Protein AF-A0A927T1A4-F1 (afdb_monomer_lite)

Sequence (312 aa):
MKKSYLKNEKGAIGTDAFISVLVITLFVGLIATLTYNIYLSTMKTKRHSQATSYVVEIFEYIDKQYYKDVTEQNLVDYIENKYNNSENAYTNNEISDVNIASARNVTGLENTSDTNELLTTPYKIEIAITPYEEKFDLVKTITVTIKYNLGTKEEVLTMTKIKAKENLITPNEPNMDNLIVSDNMKKYPIKFIDGAWYVTDTKKDTTWYNYENGYWATVFVSKDDYKEGEIISSTSLGDYYVWIPRYAYYNSDIKFLYEETEQYVNEEGNLEDLPEEYTIIEGGWIKTFNITEEELYDEYKTLNKVIERLNK

Secondary structure (DSSP, 8-state):
---------HHHHHHHHHHHHHHHHHHHHHHHHHHHHHHHHHHHHHHHHHHHHHHHHHHHHHHHS-TTT--HHHHHHHHHHHHH--TT-SS-TT---B--------TT------------SSEEEEEEEEESSTT-TTEEEEEEEEEEEETTEEEEEEEEEEEEPP----TT---GGGS---TT-EEEEEEEETTEEEE--TTT-TTS-BTTTTB--EEEEESS---TT-EE-TT---EEEEEE--EEEETTEEEEBPTTSSEEE-TTS-EEEPPTTPEEE--EEEEE----HHHHHHHHTSHHHHHHHHT-

Structure (mmCIF, N/CA/C/O backbone):
data_AF-A0A927T1A4-F1
#
_entry.id   AF-A0A927T1A4-F1
#
loop_
_atom_site.group_PDB
_atom_site.id
_atom_site.type_symbol
_atom_site.label_atom_id
_atom_site.label_alt_id
_atom_site.label_comp_id
_atom_site.label_asym_id
_atom_site.label_entity_id
_atom_site.label_seq_id
_atom_site.pdbx_PDB_ins_code
_atom_site.Cartn_x
_atom_site.Cartn_y
_atom_site.Cartn_z
_atom_site.occupancy
_atom_site.B_iso_or_equiv
_atom_site.auth_seq_id
_atom_site.auth_comp_id
_atom_site.auth_asym_id
_atom_site.auth_atom_id
_atom_site.pdbx_PDB_model_num
ATOM 1 N N . MET A 1 1 ? -13.573 29.687 101.408 1.00 44.88 1 MET A N 1
ATOM 2 C CA . MET A 1 1 ? -12.902 29.102 100.223 1.00 44.88 1 MET A CA 1
ATOM 3 C C . MET A 1 1 ? -13.856 28.131 99.542 1.00 44.88 1 MET A C 1
ATOM 5 O O . MET A 1 1 ? -14.256 27.160 100.169 1.00 44.88 1 MET A O 1
ATOM 9 N N . LYS A 1 2 ? -14.283 28.414 98.306 1.00 45.53 2 LYS A N 1
ATOM 10 C CA . LYS A 1 2 ? -15.212 27.563 97.544 1.00 45.53 2 LYS A CA 1
ATOM 11 C C . LYS A 1 2 ? -14.379 26.565 96.728 1.00 45.53 2 LYS A C 1
ATOM 13 O O . LYS A 1 2 ? -13.614 26.985 95.866 1.00 45.53 2 LYS A O 1
ATOM 18 N N . LYS A 1 3 ? -14.466 25.267 97.042 1.00 54.69 3 LYS A N 1
ATOM 19 C CA . LYS A 1 3 ? -13.788 24.197 96.289 1.00 54.69 3 LYS A CA 1
ATOM 20 C C . LYS A 1 3 ? -14.456 24.070 94.916 1.00 54.69 3 LYS A C 1
ATOM 22 O O . LYS A 1 3 ? -15.635 23.735 94.836 1.00 54.69 3 LYS A O 1
ATOM 27 N N . SER A 1 4 ? -13.712 24.381 93.859 1.00 55.06 4 SER A N 1
ATOM 28 C CA . SER A 1 4 ? -14.113 24.121 92.476 1.00 55.06 4 SER A CA 1
ATOM 29 C C . SER A 1 4 ? -13.948 22.629 92.194 1.00 55.06 4 SER A C 1
ATOM 31 O O . SER A 1 4 ? -12.839 22.102 92.276 1.00 55.06 4 SER A O 1
ATOM 33 N N . TYR A 1 5 ? -15.050 21.940 91.908 1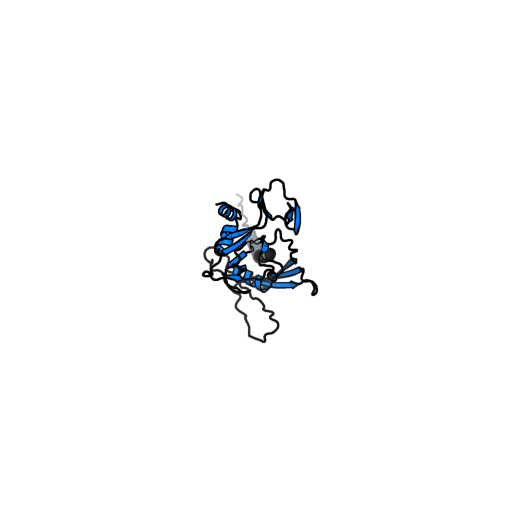.00 59.28 5 TYR A N 1
ATOM 34 C CA . TYR A 1 5 ? -15.022 20.581 91.381 1.00 59.28 5 TYR A CA 1
ATOM 35 C C . TYR A 1 5 ? -14.863 20.691 89.865 1.00 59.28 5 TYR A C 1
ATOM 37 O O . TYR A 1 5 ? -15.805 21.074 89.172 1.00 59.28 5 TYR A O 1
ATOM 45 N N . LEU A 1 6 ? -13.676 20.377 89.346 1.00 60.59 6 LEU A N 1
ATOM 46 C CA . LEU A 1 6 ? -13.496 20.170 87.912 1.00 60.59 6 LEU A CA 1
ATOM 47 C C . LEU A 1 6 ? -14.347 18.955 87.515 1.00 60.59 6 LEU A C 1
ATOM 49 O O . LEU A 1 6 ? -14.054 17.826 87.915 1.00 60.59 6 LEU A O 1
ATOM 53 N N . LYS A 1 7 ? -15.446 19.198 86.790 1.00 62.03 7 LYS A N 1
ATOM 54 C CA . LYS A 1 7 ? -16.266 18.138 86.194 1.00 62.03 7 LYS A CA 1
ATOM 55 C C . LYS A 1 7 ? -15.386 17.347 85.229 1.00 62.03 7 LYS A C 1
ATOM 57 O O . LYS A 1 7 ? -14.789 17.898 84.313 1.00 62.03 7 LYS A O 1
ATOM 62 N N . ASN A 1 8 ? -15.289 16.049 85.475 1.00 58.97 8 ASN A N 1
ATOM 63 C CA . ASN A 1 8 ? -14.487 15.125 84.690 1.00 58.97 8 ASN A CA 1
ATOM 64 C C . ASN A 1 8 ? -15.279 14.756 83.420 1.00 58.97 8 ASN A C 1
ATOM 66 O O . ASN A 1 8 ? -16.121 13.861 83.466 1.00 58.97 8 ASN A O 1
ATOM 70 N N . GLU A 1 9 ? -15.053 15.444 82.298 1.00 61.31 9 GLU A N 1
ATOM 71 C CA . GLU A 1 9 ? -15.749 15.202 81.015 1.00 61.31 9 GLU A CA 1
ATOM 72 C C . GLU A 1 9 ? -15.240 13.957 80.257 1.00 61.31 9 GLU A C 1
ATOM 74 O O . GLU A 1 9 ? -15.085 13.947 79.039 1.00 61.31 9 GLU A O 1
ATOM 79 N N . LYS A 1 10 ? -14.981 12.853 80.966 1.00 56.09 10 LYS A N 1
ATOM 80 C CA . LYS A 1 10 ? -14.464 11.619 80.343 1.00 56.09 10 LYS A CA 1
ATOM 81 C C . LYS A 1 10 ? -15.492 10.890 79.464 1.00 56.09 10 LYS A C 1
ATOM 83 O O . LYS 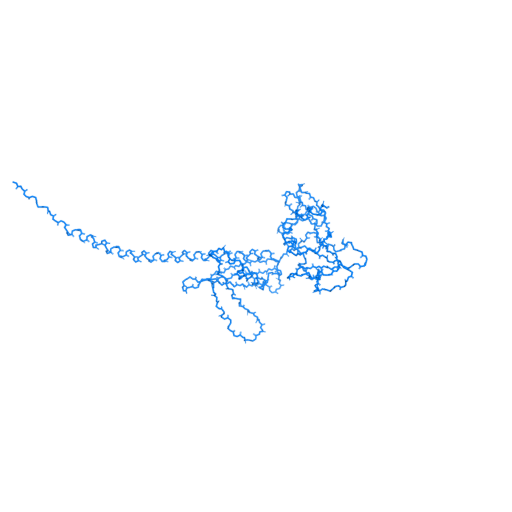A 1 10 ? -15.097 10.100 78.614 1.00 56.09 10 LYS A O 1
ATOM 88 N N . GLY A 1 11 ? -16.790 11.151 79.647 1.00 57.09 11 GLY A N 1
ATOM 89 C CA . GLY A 1 11 ? -17.869 10.509 78.879 1.00 57.09 11 GLY A CA 1
ATOM 90 C C . GLY A 1 11 ? -18.051 11.055 77.457 1.00 57.09 11 GLY A C 1
ATOM 91 O O . GLY A 1 11 ? -18.404 10.296 76.555 1.00 57.09 11 GLY A O 1
ATOM 92 N N . ALA A 1 12 ? -17.761 12.342 77.240 1.00 62.00 12 ALA A N 1
ATOM 93 C CA . ALA A 1 12 ? -17.848 12.968 75.920 1.00 62.00 12 ALA A CA 1
ATOM 94 C C . ALA A 1 12 ? -16.718 12.480 74.997 1.00 62.00 12 ALA A C 1
ATOM 96 O O . ALA A 1 12 ? -16.975 12.079 73.868 1.00 62.00 12 ALA A O 1
ATOM 97 N N . ILE A 1 13 ? -15.490 12.394 75.523 1.00 72.12 13 ILE A N 1
ATOM 98 C CA . ILE A 1 13 ? -14.292 12.008 74.759 1.00 72.12 13 ILE A CA 1
ATOM 99 C C . ILE A 1 13 ? -14.365 10.551 74.264 1.00 72.12 13 ILE A C 1
ATOM 101 O O . ILE A 1 13 ? -13.996 10.266 73.129 1.00 72.12 13 ILE A O 1
ATOM 105 N N . GLY A 1 14 ? -14.858 9.615 75.085 1.00 75.75 14 GLY A N 1
ATOM 106 C CA . GLY A 1 14 ? -14.958 8.201 74.692 1.00 75.75 14 GLY A CA 1
ATOM 107 C C . GLY A 1 14 ? -16.051 7.926 73.654 1.00 75.75 14 GLY A C 1
ATOM 108 O O . GLY A 1 14 ? -15.852 7.123 72.745 1.00 75.75 14 GLY A O 1
ATOM 109 N N . THR A 1 15 ? -17.190 8.614 73.770 1.00 81.81 15 THR A N 1
ATOM 110 C CA . THR A 1 15 ? -18.319 8.464 72.837 1.00 81.81 15 THR A CA 1
ATOM 111 C C . THR A 1 15 ? -17.986 9.064 71.472 1.00 81.81 15 THR A C 1
ATOM 113 O O . THR A 1 15 ? -18.259 8.446 70.447 1.00 81.81 15 THR A O 1
ATOM 116 N N . ASP A 1 16 ? -17.332 10.224 71.452 1.00 83.94 16 ASP A N 1
ATOM 117 C CA . ASP A 1 16 ? -16.912 10.897 70.221 1.00 83.94 16 ASP A CA 1
ATOM 118 C C . ASP A 1 16 ? -15.812 10.110 69.478 1.00 83.94 16 ASP A C 1
ATOM 120 O O . ASP A 1 16 ? -15.868 9.918 68.259 1.00 83.94 16 ASP A O 1
ATOM 124 N N . ALA A 1 17 ? -14.867 9.521 70.223 1.00 84.81 17 ALA A N 1
ATOM 125 C CA . ALA A 1 17 ? -13.867 8.607 69.669 1.00 84.81 17 ALA A CA 1
ATOM 126 C C . ALA A 1 17 ? -14.500 7.331 69.082 1.00 84.81 17 ALA A C 1
ATOM 128 O O . ALA A 1 17 ? -14.103 6.877 68.009 1.00 84.81 17 ALA A O 1
ATOM 129 N N . PHE A 1 18 ? -15.510 6.768 69.752 1.00 87.62 18 PHE A N 1
ATOM 130 C CA . PHE A 1 18 ? -16.233 5.594 69.261 1.00 87.62 18 PHE A CA 1
ATOM 131 C C . PHE A 1 18 ? -16.991 5.886 67.958 1.00 87.62 18 PHE A C 1
ATOM 133 O O . PHE A 1 18 ? -16.876 5.126 66.995 1.00 87.62 18 PHE A O 1
ATOM 140 N N . ILE A 1 19 ? -17.715 7.010 67.899 1.00 88.88 19 ILE A N 1
ATOM 141 C CA . ILE A 1 19 ? -18.430 7.447 66.691 1.00 88.88 19 ILE A CA 1
ATOM 142 C C . ILE A 1 19 ? -17.440 7.669 65.540 1.00 88.88 19 ILE A C 1
ATOM 144 O O . ILE A 1 19 ? -17.686 7.211 64.427 1.00 88.88 19 ILE A O 1
ATOM 148 N N . SER A 1 20 ? -16.288 8.285 65.811 1.00 90.00 20 SER A N 1
ATOM 149 C CA . SER A 1 20 ? -15.245 8.525 64.806 1.00 90.00 20 SER A CA 1
ATOM 150 C C . SER A 1 20 ? -14.709 7.229 64.189 1.00 90.00 20 SER A C 1
ATOM 152 O O . SER A 1 20 ? -14.610 7.121 62.968 1.00 90.00 20 SER A O 1
ATOM 154 N N . VAL A 1 21 ? -14.412 6.212 65.005 1.00 89.44 21 VAL A N 1
ATOM 155 C CA . VAL A 1 21 ? -13.942 4.901 64.517 1.00 89.44 21 VAL A CA 1
ATOM 156 C C . VAL A 1 21 ? -15.009 4.204 63.670 1.00 89.44 21 VAL A C 1
ATOM 158 O O . VAL A 1 21 ? -14.693 3.627 62.626 1.00 89.44 21 VAL A O 1
ATOM 161 N N . LEU A 1 22 ? -16.275 4.285 64.083 1.00 90.50 22 LEU A N 1
ATOM 162 C CA . LEU A 1 22 ? -17.398 3.705 63.346 1.00 90.50 22 LEU A CA 1
ATOM 163 C C . LEU A 1 22 ? -17.551 4.365 61.968 1.00 90.50 22 LEU A C 1
ATOM 165 O O . LEU A 1 22 ? -17.670 3.673 60.957 1.00 90.50 22 LEU A O 1
ATOM 169 N N . VAL A 1 23 ? -17.461 5.695 61.921 1.00 90.62 23 VAL A N 1
ATOM 170 C CA . VAL A 1 23 ? -17.511 6.478 60.682 1.00 90.62 23 VAL A CA 1
ATOM 171 C C . VAL A 1 23 ? -16.330 6.138 59.766 1.00 90.62 23 VAL A C 1
ATOM 173 O O . VAL A 1 23 ? -16.547 5.830 58.595 1.00 90.62 23 VAL A O 1
ATOM 176 N N . ILE A 1 24 ? -15.097 6.100 60.284 1.00 91.94 24 ILE A N 1
ATOM 177 C CA . ILE A 1 24 ? -13.901 5.722 59.508 1.00 91.94 24 ILE A CA 1
ATOM 178 C C . ILE A 1 24 ? -14.068 4.326 58.902 1.00 91.94 24 ILE A C 1
ATOM 180 O O . ILE A 1 24 ? -13.820 4.144 57.715 1.00 91.94 24 ILE A O 1
ATOM 184 N N . THR A 1 25 ? -14.542 3.352 59.682 1.00 90.62 25 THR A N 1
ATOM 185 C CA . THR A 1 25 ? -14.728 1.969 59.212 1.00 90.62 25 THR A CA 1
ATOM 186 C C . THR A 1 25 ? -15.712 1.894 58.040 1.00 90.62 25 THR A C 1
ATOM 188 O O . THR A 1 25 ? -15.474 1.165 57.077 1.00 90.62 25 THR A O 1
ATOM 191 N N . LEU A 1 26 ? -16.783 2.694 58.080 1.00 89.81 26 LEU A N 1
ATOM 192 C CA . LEU A 1 26 ? -17.763 2.785 56.996 1.00 89.81 26 LEU A CA 1
ATOM 193 C C . LEU A 1 26 ? -17.140 3.397 55.730 1.00 89.81 26 LEU A C 1
ATOM 195 O O . LEU A 1 26 ? -17.333 2.884 54.626 1.00 89.81 26 LEU A O 1
ATOM 199 N N . PHE A 1 27 ? -16.330 4.447 55.886 1.00 93.38 27 PHE A N 1
ATOM 200 C CA . PHE A 1 27 ? -15.650 5.088 54.761 1.00 93.38 27 PHE A CA 1
ATOM 201 C C . PHE A 1 27 ? -14.540 4.231 54.150 1.00 93.38 27 PHE A C 1
ATOM 203 O O . PHE A 1 27 ? -14.359 4.282 52.938 1.00 93.38 27 PHE A O 1
ATOM 210 N N . VAL A 1 28 ? -13.833 3.407 54.929 1.00 94.56 28 VAL A N 1
ATOM 211 C CA . VAL A 1 28 ? -12.747 2.550 54.416 1.00 94.56 28 VAL A CA 1
ATOM 212 C C . VAL A 1 28 ? -13.251 1.601 53.325 1.00 94.56 28 VAL A C 1
ATOM 214 O O . VAL A 1 28 ? -12.624 1.503 52.270 1.00 94.56 28 VAL A O 1
ATOM 217 N N . GLY A 1 29 ? -14.404 0.952 53.523 1.00 90.56 29 GLY A N 1
ATOM 218 C CA . GLY A 1 29 ? -14.988 0.062 52.510 1.00 90.56 29 GLY A CA 1
ATOM 219 C C . GLY A 1 29 ? -15.404 0.799 51.231 1.00 90.56 29 GLY A C 1
ATOM 220 O O . GLY A 1 29 ? -15.194 0.307 50.118 1.00 90.56 29 GLY A O 1
ATOM 221 N N . LEU A 1 30 ? -15.935 2.015 51.383 1.00 91.44 30 LEU A N 1
ATOM 222 C CA . LEU A 1 30 ? -16.337 2.867 50.264 1.00 91.44 30 LEU A CA 1
ATOM 223 C C . LEU A 1 30 ? -15.108 3.348 49.473 1.00 91.44 30 LEU A C 1
ATOM 225 O O . LEU A 1 30 ? -15.077 3.224 48.249 1.00 91.44 30 LEU A O 1
ATOM 229 N N . ILE A 1 31 ? -14.066 3.811 50.170 1.00 94.31 31 ILE A N 1
ATOM 230 C CA . ILE A 1 31 ? -12.795 4.252 49.579 1.00 94.31 31 ILE A CA 1
ATOM 231 C C . ILE A 1 31 ? -12.116 3.097 48.842 1.00 94.31 31 ILE A C 1
ATOM 233 O O . ILE A 1 31 ? -11.689 3.281 47.703 1.00 94.31 31 ILE A O 1
ATOM 237 N N . ALA A 1 32 ? -12.050 1.903 49.438 1.00 91.75 32 ALA A N 1
ATOM 238 C CA . ALA A 1 32 ? -11.470 0.728 48.790 1.00 91.75 32 ALA A CA 1
ATOM 239 C C . ALA A 1 32 ? -12.198 0.389 47.477 1.00 91.75 32 ALA A C 1
ATOM 241 O O . ALA A 1 32 ? -11.557 0.189 46.445 1.00 91.75 32 ALA A O 1
ATOM 242 N N . THR A 1 33 ? -13.534 0.412 47.491 1.00 92.50 33 THR A N 1
ATOM 243 C CA . THR A 1 33 ? -14.360 0.131 46.305 1.00 92.50 33 THR A CA 1
ATOM 244 C C . THR A 1 33 ? -14.157 1.179 45.209 1.00 92.50 33 THR A C 1
ATOM 246 O O . THR A 1 33 ? -13.953 0.828 44.046 1.00 92.50 33 THR A O 1
ATOM 249 N N . LEU A 1 34 ? -14.164 2.469 45.564 1.00 92.25 34 LEU A N 1
ATOM 250 C CA . LEU A 1 34 ? -13.883 3.552 44.618 1.00 92.25 34 LEU A CA 1
ATOM 251 C C . LEU A 1 34 ? -12.481 3.425 44.025 1.00 92.25 34 LEU A C 1
ATOM 253 O O . LEU A 1 34 ? -12.321 3.547 42.815 1.00 92.25 34 LEU A O 1
ATOM 257 N N . THR A 1 35 ? -11.482 3.133 44.857 1.00 93.06 35 THR A N 1
ATOM 258 C CA . THR A 1 35 ? -10.087 2.996 44.422 1.00 93.06 35 THR A CA 1
ATOM 259 C C . THR A 1 35 ? -9.937 1.846 43.430 1.00 93.06 35 THR A C 1
ATOM 261 O O . THR A 1 35 ? -9.313 2.017 42.386 1.00 93.06 35 THR A O 1
ATOM 264 N N . TYR A 1 36 ? -10.567 0.699 43.703 1.00 91.38 36 TYR A N 1
ATOM 265 C CA . TYR A 1 36 ? -10.576 -0.443 42.789 1.00 91.38 36 TYR A CA 1
ATOM 266 C C . TYR A 1 36 ? -11.261 -0.118 41.452 1.00 91.38 36 TYR A C 1
ATOM 268 O O . TYR A 1 36 ? -10.722 -0.425 40.388 1.00 91.38 36 TYR A O 1
ATOM 276 N N . ASN A 1 37 ? -12.406 0.569 41.484 1.00 90.44 37 ASN A N 1
ATOM 277 C CA . ASN A 1 37 ? -13.114 0.982 40.270 1.00 90.44 37 ASN A CA 1
ATOM 278 C C . ASN A 1 37 ? -12.318 2.010 39.451 1.00 90.44 37 ASN A C 1
ATOM 280 O O . ASN A 1 37 ? -12.270 1.911 38.226 1.00 90.44 37 ASN A O 1
ATOM 284 N N . ILE A 1 38 ? -11.659 2.970 40.107 1.00 91.56 38 ILE A N 1
ATOM 285 C CA . ILE A 1 38 ? -10.772 3.944 39.453 1.00 91.56 38 ILE A CA 1
ATOM 286 C C . ILE A 1 38 ? -9.569 3.235 38.831 1.00 91.56 38 ILE A C 1
ATOM 288 O O . ILE A 1 38 ? -9.200 3.549 37.699 1.00 91.56 38 ILE A O 1
ATOM 292 N N . TYR A 1 39 ? -8.984 2.260 39.529 1.00 90.62 39 TYR A N 1
ATOM 293 C CA . TYR A 1 39 ? -7.885 1.457 39.003 1.00 90.62 39 TYR A CA 1
ATOM 294 C C . TYR A 1 39 ? -8.307 0.685 37.747 1.00 90.62 39 TYR A C 1
ATOM 296 O O . TYR A 1 39 ? -7.656 0.805 36.709 1.00 90.62 39 TYR A O 1
ATOM 304 N N . LEU A 1 40 ? -9.430 -0.042 37.797 1.00 89.06 40 LEU A N 1
ATOM 305 C CA . LEU A 1 40 ? -9.958 -0.759 36.633 1.00 89.06 40 LEU A CA 1
ATOM 306 C C . LEU A 1 40 ? -10.290 0.184 35.474 1.00 89.06 40 LEU A C 1
ATOM 308 O O . LEU A 1 40 ? -9.971 -0.130 34.331 1.00 89.06 40 LEU A O 1
ATOM 312 N N . SER A 1 41 ? -10.886 1.343 35.759 1.00 88.88 41 SER A N 1
ATOM 313 C CA . SER A 1 41 ? -11.190 2.365 34.752 1.00 88.88 41 SER A CA 1
ATOM 314 C C . SER A 1 41 ? -9.917 2.911 34.097 1.00 88.88 41 SER A C 1
ATOM 316 O O . SER A 1 41 ? -9.811 2.956 32.875 1.00 88.88 41 SER A O 1
ATOM 318 N N . THR A 1 42 ? -8.899 3.234 34.897 1.00 88.00 42 THR A N 1
ATOM 319 C CA . THR A 1 42 ? -7.591 3.691 34.402 1.00 88.00 42 THR A CA 1
ATOM 320 C C . THR A 1 42 ? -6.936 2.636 33.513 1.00 88.00 42 THR A C 1
ATOM 322 O O . THR A 1 42 ? -6.471 2.949 32.417 1.00 88.00 42 THR A O 1
ATOM 325 N N . MET A 1 43 ? -6.943 1.371 33.945 1.00 85.12 43 MET A N 1
ATOM 326 C CA . MET A 1 43 ? -6.403 0.261 33.158 1.00 85.12 43 MET A CA 1
ATOM 327 C C . MET A 1 43 ? -7.190 0.037 31.866 1.00 85.12 43 MET A C 1
ATOM 329 O O . MET A 1 43 ? -6.576 -0.185 30.823 1.00 85.12 43 MET A O 1
ATOM 333 N N . LYS A 1 44 ? -8.524 0.144 31.907 1.00 87.12 44 LYS A N 1
ATOM 334 C CA . LYS A 1 44 ? -9.382 0.086 30.717 1.00 87.12 44 LYS A CA 1
ATOM 335 C C . LYS A 1 44 ? -8.977 1.146 29.703 1.00 87.12 44 LYS A C 1
ATOM 337 O O . LYS A 1 44 ? -8.744 0.808 28.548 1.00 87.12 44 LYS A O 1
ATOM 342 N N . THR A 1 45 ? -8.832 2.392 30.143 1.00 85.19 45 THR A N 1
ATOM 343 C CA . THR A 1 45 ? -8.432 3.512 29.286 1.00 85.19 45 THR A CA 1
ATOM 344 C C . THR A 1 45 ? -7.034 3.316 28.708 1.00 85.19 45 THR A C 1
ATOM 346 O O . THR A 1 45 ? -6.855 3.486 27.506 1.00 85.19 45 THR A O 1
ATOM 349 N N . LYS A 1 46 ? -6.051 2.901 29.523 1.00 85.12 46 LYS A N 1
ATOM 350 C CA . LYS A 1 46 ? -4.680 2.651 29.045 1.00 85.12 46 LYS A CA 1
ATOM 351 C C . LYS A 1 46 ? -4.659 1.569 27.964 1.00 85.12 46 LYS A C 1
ATOM 353 O O . LYS A 1 46 ? -4.061 1.774 26.912 1.00 85.12 46 LYS A O 1
ATOM 358 N N . ARG A 1 47 ? -5.340 0.443 28.201 1.00 83.88 47 ARG A N 1
ATOM 359 C CA . ARG A 1 47 ? -5.375 -0.668 27.240 1.00 83.88 47 ARG A CA 1
ATOM 360 C C . ARG A 1 47 ? -6.138 -0.328 25.969 1.00 83.88 47 ARG A C 1
ATOM 362 O O . ARG A 1 47 ? -5.681 -0.643 24.879 1.00 83.88 47 ARG A O 1
ATOM 369 N N . HIS A 1 48 ? -7.263 0.367 26.104 1.00 87.06 48 HIS A N 1
ATOM 370 C CA . HIS A 1 48 ? -8.021 0.853 24.959 1.00 87.06 48 HIS A CA 1
ATOM 371 C C . HIS A 1 48 ? -7.185 1.808 24.100 1.00 87.06 48 HIS A C 1
ATOM 373 O O . HIS A 1 48 ? -7.135 1.649 22.889 1.00 87.06 48 HIS A O 1
ATOM 379 N N . SER A 1 49 ? -6.461 2.743 24.725 1.00 85.94 49 SER A N 1
ATOM 380 C CA . SER A 1 49 ? -5.560 3.657 24.016 1.00 85.94 49 SER A CA 1
ATOM 381 C C . SER A 1 49 ? -4.466 2.915 23.242 1.00 85.94 49 SER A C 1
ATOM 383 O O . SER A 1 49 ? -4.155 3.305 22.121 1.00 85.94 49 SER A O 1
ATOM 385 N N . GLN A 1 50 ? -3.887 1.859 23.821 1.00 82.81 50 GLN A N 1
ATOM 386 C CA . GLN A 1 50 ? -2.882 1.034 23.142 1.00 82.81 50 GLN A CA 1
ATOM 387 C C . GLN A 1 50 ? -3.485 0.250 21.972 1.00 82.81 50 GLN A C 1
ATOM 389 O O . GLN A 1 50 ? -2.931 0.278 20.878 1.00 82.81 50 GLN A O 1
ATOM 394 N N . ALA A 1 51 ? -4.646 -0.381 22.170 1.00 82.75 51 ALA A N 1
ATOM 395 C CA . ALA A 1 51 ? -5.356 -1.077 21.102 1.00 82.75 51 ALA A CA 1
ATOM 396 C C . ALA A 1 51 ? -5.680 -0.126 19.935 1.00 82.75 51 ALA A C 1
ATOM 398 O O . ALA A 1 51 ? -5.422 -0.452 18.782 1.00 82.75 51 ALA A O 1
ATOM 399 N N . THR A 1 52 ? -6.155 1.087 20.222 1.00 87.31 52 THR A N 1
ATOM 400 C CA . THR A 1 52 ? -6.384 2.103 19.186 1.00 87.31 52 THR A CA 1
ATOM 401 C C . THR A 1 52 ? -5.097 2.459 18.440 1.00 87.31 52 THR A C 1
ATOM 403 O O . THR A 1 52 ? -5.138 2.561 17.218 1.00 87.31 52 THR A O 1
ATOM 406 N N . SER A 1 53 ? -3.955 2.590 19.130 1.00 83.81 53 SER A N 1
ATOM 407 C CA . SER A 1 53 ? -2.655 2.832 18.476 1.00 83.81 53 SER A CA 1
ATOM 408 C C . SER A 1 53 ? -2.316 1.735 17.468 1.00 83.81 53 SER A C 1
ATOM 410 O O . SER A 1 53 ? -1.973 2.039 16.331 1.00 83.81 53 SER A O 1
ATOM 412 N N . TYR A 1 54 ? -2.492 0.462 17.837 1.00 84.06 54 TYR A N 1
ATOM 413 C CA . TYR A 1 54 ? -2.246 -0.657 16.923 1.00 84.06 54 TYR A CA 1
ATOM 414 C C . TYR A 1 54 ? -3.149 -0.614 15.690 1.00 84.06 54 TYR A C 1
ATOM 416 O O . TYR A 1 54 ? -2.670 -0.809 14.576 1.00 84.06 54 TYR A O 1
ATOM 424 N N . VAL A 1 55 ? -4.443 -0.315 15.860 1.00 86.69 55 VAL A N 1
ATOM 425 C CA . VAL A 1 55 ? -5.347 -0.149 14.713 1.00 86.69 55 VAL A CA 1
ATOM 426 C C . VAL A 1 55 ? -4.866 0.979 13.800 1.00 86.69 55 VAL A C 1
ATOM 428 O O . VAL A 1 55 ? -4.830 0.796 12.585 1.00 86.69 55 VAL A O 1
ATOM 431 N N . VAL A 1 56 ? -4.506 2.134 14.368 1.00 87.75 56 VAL A N 1
ATOM 432 C CA . VAL A 1 56 ? -4.032 3.293 13.596 1.00 87.75 56 VAL A CA 1
ATOM 433 C C . VAL A 1 56 ? -2.785 2.931 12.798 1.00 87.75 56 VAL A C 1
ATOM 435 O O . VAL A 1 56 ? -2.742 3.177 11.599 1.00 87.75 56 VAL A O 1
ATOM 438 N N . GLU A 1 57 ? -1.817 2.263 13.415 1.00 82.44 57 GLU A N 1
ATOM 439 C CA . GLU A 1 57 ? -0.597 1.822 12.738 1.00 82.44 57 GLU A CA 1
ATOM 440 C C . GLU A 1 57 ? -0.875 0.839 11.587 1.00 82.44 57 GLU A C 1
ATOM 442 O O . GLU A 1 57 ? -0.270 0.949 10.520 1.00 82.44 57 GLU A O 1
ATOM 447 N N . ILE A 1 58 ? -1.811 -0.101 11.768 1.00 84.50 58 ILE A N 1
ATOM 448 C CA . ILE A 1 58 ? -2.254 -1.010 10.698 1.00 84.50 58 ILE A CA 1
ATOM 449 C C . ILE A 1 58 ? -2.919 -0.213 9.568 1.00 84.50 58 ILE A C 1
ATOM 451 O O . ILE A 1 58 ? -2.674 -0.467 8.389 1.00 84.50 58 ILE A O 1
ATOM 455 N N . PHE A 1 59 ? -3.744 0.776 9.908 1.00 90.44 59 PHE A N 1
ATOM 456 C CA . PHE A 1 59 ? -4.407 1.639 8.935 1.00 90.44 59 PHE A CA 1
ATOM 457 C C . PHE A 1 59 ? -3.434 2.530 8.160 1.00 90.44 59 PHE A C 1
ATOM 459 O O . PHE A 1 59 ? -3.668 2.750 6.973 1.00 90.44 59 PHE A O 1
ATOM 466 N N . GLU A 1 60 ? -2.365 3.012 8.788 1.00 84.75 60 GLU A N 1
ATOM 467 C CA . GLU A 1 60 ? -1.285 3.744 8.119 1.00 84.75 60 GLU A CA 1
ATOM 468 C C . GLU A 1 60 ? -0.475 2.839 7.186 1.00 84.75 60 GLU A C 1
ATOM 470 O O . GLU A 1 60 ? -0.054 3.273 6.115 1.00 84.75 60 GLU A O 1
ATOM 475 N N . TYR A 1 61 ? -0.250 1.576 7.565 1.00 83.56 61 TYR A N 1
ATOM 476 C CA . TYR A 1 61 ? 0.373 0.603 6.669 1.00 83.56 61 TYR A CA 1
ATOM 477 C C . TYR A 1 61 ? -0.496 0.356 5.431 1.00 83.56 61 TYR A C 1
ATOM 479 O O . TYR A 1 61 ? 0.013 0.426 4.316 1.00 83.56 61 TYR A O 1
ATOM 487 N N . ILE A 1 62 ? -1.806 0.153 5.6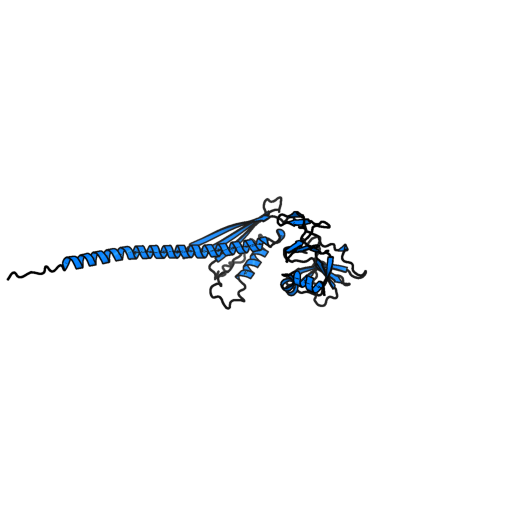18 1.00 86.12 62 ILE A N 1
ATOM 488 C CA . ILE A 1 62 ? -2.774 -0.037 4.523 1.00 86.12 62 ILE A CA 1
ATOM 489 C C . ILE A 1 62 ? -2.775 1.144 3.547 1.00 86.12 62 ILE A C 1
ATOM 491 O O . ILE A 1 62 ? -2.868 0.920 2.342 1.00 86.12 62 ILE A O 1
ATOM 495 N N . ASP A 1 63 ? -2.653 2.383 4.032 1.00 82.19 63 ASP A N 1
ATOM 496 C CA . ASP A 1 63 ? -2.616 3.562 3.152 1.00 82.19 63 ASP A CA 1
ATOM 497 C C . ASP A 1 63 ? -1.434 3.535 2.189 1.00 82.19 63 ASP A C 1
ATOM 499 O O . ASP A 1 63 ? -1.577 3.938 1.038 1.00 82.19 63 ASP A O 1
ATOM 503 N N . LYS A 1 64 ? -0.298 2.995 2.639 1.00 78.69 64 LYS A N 1
ATOM 504 C CA . LYS A 1 64 ? 0.927 2.877 1.841 1.00 78.69 64 LYS A CA 1
ATOM 505 C C . LYS A 1 64 ? 0.881 1.717 0.851 1.00 78.69 64 LYS A C 1
ATOM 507 O O . LYS A 1 64 ? 1.685 1.682 -0.072 1.00 78.69 64 LYS A O 1
ATOM 512 N N . GLN A 1 65 ? -0.014 0.748 1.034 1.00 75.12 65 GLN A N 1
ATOM 513 C CA . GLN A 1 65 ? -0.126 -0.397 0.130 1.00 75.12 65 GLN A CA 1
ATOM 514 C C . GLN A 1 65 ? -1.035 -0.080 -1.056 1.00 75.12 65 GLN A C 1
ATOM 516 O O . GLN A 1 65 ? -2.052 0.601 -0.904 1.00 75.12 65 GLN A O 1
ATOM 521 N N . TYR A 1 66 ? -0.718 -0.647 -2.221 1.00 76.25 66 TYR A N 1
ATOM 522 C CA . TYR A 1 66 ? -1.638 -0.643 -3.354 1.00 76.25 66 TYR A CA 1
ATOM 523 C C . TYR A 1 66 ? -2.912 -1.403 -3.031 1.00 76.25 66 TYR A C 1
ATOM 525 O O . TYR A 1 66 ? -2.884 -2.417 -2.331 1.00 76.25 66 TYR A O 1
ATOM 533 N N . TYR A 1 67 ? -4.019 -1.005 -3.652 1.00 80.88 67 TYR A N 1
ATOM 534 C CA . TYR A 1 67 ? -5.295 -1.693 -3.516 1.00 80.88 67 TYR A CA 1
ATOM 535 C C . TYR A 1 67 ? -5.194 -3.208 -3.691 1.00 80.88 67 TYR A C 1
ATOM 537 O O . TYR A 1 67 ? -5.773 -3.961 -2.906 1.00 80.88 67 TYR A O 1
ATOM 545 N N . LYS A 1 68 ? -4.452 -3.680 -4.699 1.00 79.50 68 LYS A N 1
ATOM 546 C CA . LYS A 1 68 ? -4.297 -5.120 -4.950 1.00 79.50 68 LYS A CA 1
ATOM 547 C C . LYS A 1 68 ? -3.485 -5.841 -3.867 1.00 79.50 68 LYS A C 1
ATOM 549 O O . LYS A 1 68 ? -3.778 -6.999 -3.589 1.00 79.50 68 LYS A O 1
ATOM 554 N N . ASP A 1 69 ? -2.554 -5.140 -3.225 1.00 79.25 69 ASP A N 1
ATOM 555 C CA . ASP A 1 69 ? -1.624 -5.691 -2.237 1.00 79.25 69 ASP A CA 1
ATOM 556 C C . ASP A 1 69 ? -2.205 -5.646 -0.817 1.00 79.25 69 ASP A C 1
ATOM 558 O O . ASP A 1 69 ? -1.707 -6.319 0.083 1.00 79.25 69 ASP A O 1
ATOM 562 N N . VAL A 1 70 ? -3.319 -4.936 -0.615 1.00 82.81 70 VAL A N 1
ATOM 563 C CA . VAL A 1 70 ? -4.148 -5.059 0.590 1.00 82.81 70 VAL A CA 1
ATOM 564 C C . VAL A 1 70 ? -4.871 -6.412 0.558 1.00 82.81 70 VAL A C 1
ATOM 566 O O . VAL A 1 70 ? -6.014 -6.531 0.100 1.00 82.81 70 VAL A O 1
ATOM 569 N N . THR A 1 71 ? -4.168 -7.452 1.001 1.00 81.69 71 THR A N 1
ATOM 570 C CA . THR A 1 71 ? -4.648 -8.833 1.152 1.00 81.69 71 THR A CA 1
ATOM 571 C C . THR A 1 71 ? -4.522 -9.277 2.606 1.00 81.69 71 THR A C 1
ATOM 573 O O . THR A 1 71 ? -3.735 -8.711 3.363 1.00 81.69 71 THR A O 1
ATOM 576 N N . GLU A 1 72 ? -5.299 -10.282 3.020 1.00 74.25 72 GLU A N 1
ATOM 577 C CA . GLU A 1 72 ? -5.246 -10.770 4.405 1.00 74.25 72 GLU A CA 1
ATOM 578 C C . GLU A 1 72 ? -3.850 -11.286 4.755 1.00 74.25 72 GLU A C 1
ATOM 580 O O . GLU A 1 72 ? -3.336 -10.952 5.817 1.00 74.25 72 GLU A O 1
ATOM 585 N N . GLN A 1 73 ? -3.211 -12.009 3.830 1.00 72.06 73 GLN A N 1
ATOM 586 C CA . GLN A 1 73 ? -1.863 -12.541 4.018 1.00 72.06 73 GLN A CA 1
ATOM 587 C C . GLN A 1 73 ? -0.844 -11.422 4.263 1.00 72.06 73 GLN A C 1
ATOM 589 O O . GLN A 1 73 ? -0.189 -11.419 5.297 1.00 72.06 73 GLN A O 1
ATOM 594 N N . ASN A 1 74 ? -0.789 -10.419 3.380 1.00 72.12 74 ASN A N 1
ATOM 595 C CA . ASN A 1 74 ? 0.184 -9.329 3.500 1.00 72.12 74 ASN A CA 1
ATOM 596 C C . ASN A 1 74 ? 0.007 -8.528 4.800 1.00 72.12 74 ASN A C 1
ATOM 598 O O . ASN A 1 74 ? 0.983 -8.093 5.409 1.00 72.12 74 ASN A O 1
ATOM 602 N N . LEU A 1 75 ? -1.240 -8.323 5.243 1.00 77.62 75 LEU A N 1
ATOM 603 C CA . LEU A 1 75 ? -1.499 -7.632 6.505 1.00 77.62 75 LEU A CA 1
ATOM 604 C C . LEU A 1 75 ? -1.118 -8.488 7.720 1.00 77.62 75 LEU A C 1
ATOM 606 O O . LEU A 1 75 ? -0.601 -7.941 8.691 1.00 77.62 75 LEU A O 1
ATOM 610 N N . VAL A 1 76 ? -1.354 -9.802 7.682 1.00 75.50 76 VAL A N 1
ATOM 611 C CA . VAL A 1 76 ? -0.913 -10.720 8.744 1.00 75.50 76 VAL A CA 1
ATOM 612 C C . VAL A 1 76 ? 0.611 -10.724 8.835 1.00 75.50 76 VAL A C 1
ATOM 614 O O . VAL A 1 76 ? 1.138 -10.498 9.923 1.00 75.50 76 VAL A O 1
ATOM 617 N N . ASP A 1 77 ? 1.308 -10.854 7.706 1.00 73.75 77 ASP A N 1
ATOM 618 C CA . ASP A 1 77 ? 2.774 -10.866 7.652 1.00 73.75 77 ASP A CA 1
ATOM 619 C C . ASP A 1 77 ? 3.375 -9.565 8.214 1.00 73.75 77 ASP A C 1
ATOM 621 O O . ASP A 1 77 ? 4.329 -9.597 8.996 1.00 73.75 77 ASP A O 1
ATOM 625 N N . TYR A 1 78 ? 2.783 -8.407 7.884 1.00 77.50 78 TYR A N 1
ATOM 626 C CA . TYR A 1 78 ? 3.182 -7.115 8.452 1.00 77.50 78 TYR A CA 1
ATOM 627 C C . TYR A 1 78 ? 3.058 -7.087 9.979 1.00 77.50 78 TYR A C 1
ATOM 629 O O . TYR A 1 78 ? 3.985 -6.653 10.667 1.00 77.50 78 TYR A O 1
ATOM 637 N N . ILE A 1 79 ? 1.918 -7.528 10.516 1.00 76.44 79 ILE A N 1
ATOM 638 C CA . ILE A 1 79 ? 1.664 -7.507 11.960 1.00 76.44 79 ILE A CA 1
ATOM 639 C C . ILE A 1 79 ? 2.601 -8.491 12.669 1.00 76.44 79 ILE A C 1
ATOM 641 O O . ILE A 1 79 ? 3.199 -8.133 13.684 1.00 76.44 79 ILE A O 1
ATOM 645 N N . GLU A 1 80 ? 2.774 -9.700 12.138 1.00 72.12 80 GLU A N 1
ATOM 646 C CA . GLU A 1 80 ? 3.683 -10.690 12.715 1.00 72.12 80 GLU A CA 1
ATOM 647 C C . GLU A 1 80 ? 5.126 -10.185 12.723 1.00 72.12 80 GLU A C 1
ATOM 649 O O . GLU A 1 80 ? 5.778 -10.224 13.763 1.00 72.12 80 GLU A O 1
ATOM 654 N N . ASN A 1 81 ? 5.623 -9.624 11.620 1.00 71.69 81 ASN A N 1
ATOM 655 C CA . ASN A 1 81 ? 6.973 -9.069 11.587 1.00 71.69 81 ASN A CA 1
ATOM 656 C C . ASN A 1 81 ? 7.122 -7.910 12.586 1.00 71.69 81 ASN A C 1
ATOM 658 O O . ASN A 1 81 ? 8.036 -7.900 13.410 1.00 71.69 81 ASN A O 1
ATOM 662 N N . LYS A 1 82 ? 6.180 -6.963 12.573 1.00 73.25 82 LYS A N 1
ATOM 663 C CA . LYS A 1 82 ? 6.264 -5.755 13.395 1.00 73.25 82 LYS A CA 1
ATOM 664 C C . LYS A 1 82 ? 6.190 -6.032 14.894 1.00 73.25 82 LYS A C 1
ATOM 666 O O . LYS A 1 82 ? 6.838 -5.324 15.666 1.00 73.25 82 LYS A O 1
ATOM 671 N N . TYR A 1 83 ? 5.390 -7.011 15.309 1.00 69.81 83 TYR A N 1
ATOM 672 C CA . TYR A 1 83 ? 5.106 -7.236 16.723 1.00 69.81 83 TYR A CA 1
ATOM 673 C C . TYR A 1 83 ? 5.675 -8.551 17.292 1.00 69.81 83 TYR A C 1
ATOM 675 O O . TYR A 1 83 ? 5.806 -8.631 18.514 1.00 69.81 83 TYR A O 1
ATOM 683 N N . ASN A 1 84 ? 6.087 -9.527 16.463 1.00 61.59 84 ASN A N 1
ATOM 684 C CA . ASN A 1 84 ? 6.687 -10.793 16.924 1.00 61.59 84 ASN A CA 1
ATOM 685 C C . ASN A 1 84 ? 8.222 -10.871 16.750 1.00 61.59 84 ASN A C 1
ATOM 687 O O . ASN A 1 84 ? 8.859 -11.612 17.500 1.00 61.59 84 ASN A O 1
ATOM 691 N N . ASN A 1 85 ? 8.863 -10.123 15.834 1.00 49.62 85 ASN A N 1
ATOM 692 C CA . ASN A 1 85 ? 10.334 -10.129 15.703 1.00 49.62 85 ASN A CA 1
ATOM 693 C C . ASN A 1 85 ? 11.007 -9.227 16.754 1.00 49.62 85 ASN A C 1
ATOM 695 O O . ASN A 1 85 ? 11.454 -8.111 16.484 1.00 49.62 85 ASN A O 1
ATOM 699 N N . SER A 1 86 ? 11.126 -9.737 17.980 1.00 43.38 86 SER A N 1
ATOM 700 C CA . SER A 1 86 ? 11.885 -9.114 19.068 1.00 43.38 86 SER A CA 1
ATOM 701 C C . SER A 1 86 ? 13.375 -9.505 19.063 1.00 43.38 86 SER A C 1
ATOM 703 O O . SER A 1 86 ? 13.905 -9.930 20.090 1.00 43.38 86 SER A O 1
ATOM 705 N N . GLU A 1 87 ? 14.096 -9.335 17.949 1.00 37.34 87 GLU A N 1
ATOM 706 C CA . GLU A 1 87 ? 15.577 -9.339 17.991 1.00 37.34 87 GLU A CA 1
ATOM 707 C C . GLU A 1 87 ? 16.152 -7.982 18.463 1.00 37.34 87 GLU A C 1
ATOM 709 O O . GLU A 1 87 ? 17.352 -7.826 18.651 1.00 37.34 87 GLU A O 1
ATOM 714 N N . ASN A 1 88 ? 15.280 -7.021 18.798 1.00 33.19 88 ASN A N 1
ATOM 715 C CA . ASN A 1 88 ? 15.612 -5.796 19.538 1.00 33.19 88 ASN A CA 1
ATOM 716 C C . ASN A 1 88 ? 15.081 -5.813 20.988 1.00 33.19 88 ASN A C 1
ATOM 718 O O . ASN A 1 88 ? 14.657 -4.791 21.524 1.00 33.19 88 ASN A O 1
ATOM 722 N N . ALA A 1 89 ? 15.119 -6.969 21.660 1.00 31.86 89 ALA A N 1
ATOM 723 C CA . ALA A 1 89 ? 14.717 -7.123 23.066 1.00 31.86 89 ALA A CA 1
ATOM 724 C C . ALA A 1 89 ? 15.723 -6.547 24.093 1.00 31.86 89 ALA A C 1
ATOM 726 O O . ALA A 1 89 ? 15.705 -6.927 25.265 1.00 31.86 89 ALA A O 1
ATOM 727 N N . TYR A 1 90 ? 16.589 -5.611 23.694 1.00 30.61 90 TYR A N 1
ATOM 728 C CA . TYR A 1 90 ? 17.455 -4.896 24.626 1.00 30.61 90 TYR A CA 1
ATOM 729 C C . TYR A 1 90 ? 17.174 -3.395 24.592 1.00 30.61 90 TYR A C 1
ATOM 731 O O . TYR A 1 90 ? 17.333 -2.714 23.586 1.00 30.61 90 TYR A O 1
ATOM 739 N N . THR A 1 91 ? 16.802 -2.896 25.773 1.00 28.78 91 THR A N 1
ATOM 740 C CA . THR A 1 91 ? 16.538 -1.495 26.128 1.00 28.78 91 THR A CA 1
ATOM 741 C C . THR A 1 91 ? 15.208 -0.917 25.639 1.00 28.78 91 THR A C 1
ATOM 743 O O . THR A 1 91 ? 15.172 0.047 24.895 1.00 28.78 91 THR A O 1
ATOM 746 N N . ASN A 1 92 ? 14.091 -1.470 26.116 1.00 25.70 92 ASN A N 1
ATOM 747 C CA . ASN A 1 92 ? 13.044 -0.687 26.792 1.00 25.70 92 ASN A CA 1
ATOM 748 C C . ASN A 1 92 ? 12.022 -1.647 27.411 1.00 25.70 92 ASN A C 1
ATOM 750 O O . ASN A 1 92 ? 11.342 -2.408 26.733 1.00 25.70 92 ASN A O 1
ATOM 754 N N . ASN A 1 93 ? 11.950 -1.620 28.736 1.00 33.22 93 ASN A N 1
ATOM 755 C CA . ASN A 1 93 ? 11.299 -2.606 29.596 1.00 33.22 93 ASN A CA 1
ATOM 756 C C . ASN A 1 93 ? 9.749 -2.519 29.609 1.00 33.22 93 ASN A C 1
ATOM 758 O O . ASN A 1 93 ? 9.149 -2.672 30.667 1.00 33.22 93 ASN A O 1
ATOM 762 N N . GLU A 1 94 ? 9.087 -2.249 28.475 1.00 34.62 94 GLU A N 1
ATOM 763 C CA . GLU A 1 94 ? 7.612 -2.133 28.408 1.00 34.62 94 GLU A CA 1
ATOM 764 C C . GLU A 1 94 ? 6.941 -2.723 27.147 1.00 34.62 94 GLU A C 1
ATOM 766 O O . GLU A 1 94 ? 5.726 -2.599 27.004 1.00 34.62 94 GLU A O 1
ATOM 771 N N . ILE A 1 95 ? 7.666 -3.378 26.231 1.00 38.94 95 ILE A N 1
ATOM 772 C CA . ILE A 1 95 ? 7.079 -3.862 24.966 1.00 38.94 95 ILE A CA 1
ATOM 773 C C . ILE A 1 95 ? 7.530 -5.299 24.700 1.00 38.94 95 ILE A C 1
ATOM 775 O O . ILE A 1 95 ? 8.583 -5.542 24.126 1.00 38.94 95 ILE A O 1
ATOM 779 N N . SER A 1 96 ? 6.758 -6.269 25.178 1.00 34.28 96 SER A N 1
ATOM 780 C CA . SER A 1 96 ? 6.933 -7.694 24.858 1.00 34.28 96 SER A CA 1
ATOM 781 C C . SER A 1 96 ? 5.593 -8.397 25.043 1.00 34.28 96 SER A C 1
ATOM 783 O O . SER A 1 96 ? 5.431 -9.180 25.963 1.00 34.28 96 SER A O 1
ATOM 785 N N . ASP A 1 97 ? 4.586 -8.003 24.257 1.00 39.88 97 ASP A N 1
ATOM 786 C CA . ASP A 1 97 ? 3.195 -8.319 24.593 1.00 39.88 97 ASP A CA 1
ATOM 787 C C . ASP A 1 97 ? 2.230 -8.326 23.376 1.00 39.88 97 ASP A C 1
ATOM 789 O O . ASP A 1 97 ? 1.078 -7.894 23.484 1.00 39.88 97 ASP A O 1
ATOM 793 N N . VAL A 1 98 ? 2.636 -8.893 22.229 1.00 40.88 98 VAL A N 1
ATOM 794 C CA . VAL A 1 98 ? 1.711 -9.281 21.134 1.00 40.88 98 VAL A CA 1
ATOM 795 C C . VAL A 1 98 ? 2.051 -10.677 20.574 1.00 40.88 98 VAL A C 1
ATOM 797 O O . VAL A 1 98 ? 3.214 -10.986 20.361 1.00 40.88 98 VAL A O 1
ATOM 800 N N . ASN A 1 99 ? 1.041 -11.532 20.406 1.00 41.50 99 ASN A N 1
ATOM 801 C CA . ASN A 1 99 ? 1.111 -12.901 19.891 1.00 41.50 99 ASN A CA 1
ATOM 802 C C . ASN A 1 99 ? -0.217 -13.122 19.154 1.00 41.50 99 ASN A C 1
ATOM 804 O O . ASN A 1 99 ? -1.297 -12.993 19.744 1.00 41.50 99 ASN A O 1
ATOM 808 N N . ILE A 1 100 ? -0.152 -13.327 17.843 1.00 44.28 100 ILE A N 1
ATOM 809 C CA . ILE A 1 100 ? -1.311 -13.248 16.945 1.00 44.28 100 ILE A CA 1
ATOM 810 C C . ILE A 1 100 ? -1.743 -14.666 16.585 1.00 44.28 100 ILE A C 1
ATOM 812 O O . ILE A 1 100 ? -0.969 -15.430 16.023 1.00 44.28 100 ILE A O 1
ATOM 816 N N . ALA A 1 101 ? -2.991 -15.018 16.896 1.00 37.78 101 ALA A N 1
ATOM 817 C CA . ALA A 1 101 ? -3.622 -16.221 16.368 1.00 37.78 101 ALA A CA 1
ATOM 818 C C . ALA A 1 101 ? -4.415 -15.834 15.113 1.00 37.78 101 ALA A C 1
ATOM 820 O O . ALA A 1 101 ? -5.470 -15.208 15.221 1.00 37.78 101 ALA A O 1
ATOM 821 N N . SER A 1 102 ? -3.920 -16.189 13.928 1.00 39.19 102 SER A N 1
ATOM 822 C CA . SER A 1 102 ? -4.678 -16.056 12.684 1.00 39.19 102 SER A CA 1
ATOM 823 C C . SER A 1 102 ? -5.625 -17.255 12.529 1.00 39.19 102 SER A C 1
ATOM 825 O O . SER A 1 102 ? -5.215 -18.410 12.404 1.00 39.19 102 SER A O 1
ATOM 827 N N . ALA A 1 103 ? -6.937 -17.004 12.560 1.00 32.44 103 ALA A N 1
ATOM 828 C CA . ALA A 1 103 ? -7.928 -18.015 12.208 1.00 32.44 103 ALA A CA 1
ATOM 829 C C . ALA A 1 103 ? -7.908 -18.216 10.684 1.00 32.44 103 ALA A C 1
ATOM 831 O O . ALA A 1 103 ? -8.520 -17.458 9.935 1.00 32.44 103 ALA A O 1
ATOM 832 N N . ARG A 1 104 ? -7.191 -19.243 10.215 1.00 35.06 104 ARG A N 1
ATOM 833 C CA . ARG A 1 104 ? -7.215 -19.679 8.812 1.00 35.06 104 ARG A CA 1
ATOM 834 C C . ARG A 1 104 ? -8.608 -20.207 8.454 1.00 35.06 104 ARG A C 1
ATOM 836 O O . ARG A 1 104 ? -8.896 -21.378 8.681 1.00 35.06 104 ARG A O 1
ATOM 843 N N . ASN A 1 105 ? -9.452 -19.398 7.817 1.00 32.09 105 ASN A N 1
ATOM 844 C CA . ASN A 1 105 ? -10.582 -19.919 7.040 1.00 32.09 105 ASN A CA 1
ATOM 845 C C . ASN A 1 105 ? -10.084 -20.364 5.657 1.00 32.09 105 ASN A C 1
ATOM 847 O O . ASN A 1 105 ? -10.405 -19.769 4.632 1.00 32.09 105 ASN A O 1
ATOM 851 N N . VAL A 1 106 ? -9.276 -21.428 5.622 1.00 32.56 106 VAL A N 1
ATOM 852 C CA . VAL A 1 106 ? -8.969 -22.121 4.366 1.00 32.56 106 VAL A CA 1
ATOM 853 C C . VAL A 1 106 ? -10.158 -23.022 4.055 1.00 32.56 106 VAL A C 1
ATOM 855 O O . VAL A 1 106 ? -10.356 -24.067 4.673 1.00 32.56 106 VAL A O 1
ATOM 858 N N . THR A 1 107 ? -10.986 -22.594 3.107 1.00 32.69 107 THR A N 1
ATOM 859 C CA . THR A 1 107 ? -12.032 -23.434 2.529 1.00 32.69 107 THR A CA 1
ATOM 860 C C . THR A 1 107 ? -11.371 -24.587 1.774 1.00 32.69 107 THR A C 1
ATOM 862 O O . THR A 1 107 ? -10.848 -24.419 0.679 1.00 32.69 107 THR A O 1
ATOM 865 N N . GLY A 1 108 ? -11.385 -25.774 2.386 1.00 32.44 108 GLY A N 1
ATOM 866 C CA . GLY A 1 108 ? -11.036 -27.028 1.717 1.00 32.44 108 GLY A CA 1
ATOM 867 C C . GLY A 1 108 ? -9.748 -27.703 2.180 1.00 32.44 108 GLY A C 1
ATOM 868 O O . GLY A 1 108 ? -8.938 -28.066 1.339 1.00 32.44 108 GLY A O 1
ATOM 869 N N . LEU A 1 109 ? -9.575 -27.952 3.479 1.00 30.75 109 LEU A N 1
ATOM 870 C CA . LEU A 1 109 ? -8.765 -29.081 3.951 1.00 30.75 109 LEU A CA 1
ATOM 871 C C . LEU A 1 109 ? -9.322 -29.611 5.277 1.00 30.75 109 LEU A C 1
ATOM 873 O O . LEU A 1 109 ? -9.601 -28.855 6.204 1.00 30.75 109 LEU A O 1
ATOM 877 N N . GLU A 1 110 ? -9.536 -30.922 5.323 1.00 29.17 110 GLU A N 1
ATOM 878 C CA . GLU A 1 110 ? -10.099 -31.644 6.458 1.00 29.17 110 GLU A CA 1
ATOM 879 C C . GLU A 1 110 ? -9.145 -31.639 7.664 1.00 29.17 110 GLU A C 1
ATOM 881 O O . GLU A 1 110 ? -7.962 -31.936 7.532 1.00 29.17 110 GLU A O 1
ATOM 886 N N . ASN A 1 111 ? -9.710 -31.326 8.836 1.00 39.12 111 ASN A N 1
ATOM 887 C CA . ASN A 1 111 ? -9.283 -31.685 10.193 1.00 39.12 111 ASN A CA 1
ATOM 888 C C . ASN A 1 111 ? -7.796 -32.013 10.423 1.00 39.12 111 ASN A C 1
ATOM 890 O O . ASN A 1 111 ? -7.389 -33.174 10.369 1.00 39.12 111 ASN A O 1
ATOM 894 N N . THR A 1 112 ? -7.055 -31.030 10.931 1.00 26.97 112 THR A N 1
ATOM 895 C CA . THR A 1 112 ? -5.945 -31.277 11.863 1.00 26.97 112 THR A CA 1
ATOM 896 C C . THR A 1 112 ? -6.012 -30.284 13.020 1.00 26.97 112 THR A C 1
ATOM 898 O O . THR A 1 112 ? -5.642 -29.127 12.879 1.00 26.97 112 THR A O 1
ATOM 901 N N . SER A 1 113 ? -6.556 -30.788 14.128 1.00 33.75 113 SER A N 1
ATOM 902 C CA . SER A 1 113 ? -6.182 -30.564 15.530 1.00 33.75 113 SER A CA 1
ATOM 903 C C . SER A 1 113 ? -5.690 -29.178 15.973 1.00 33.75 113 SER A C 1
ATOM 905 O O . SER A 1 113 ? -4.556 -28.801 15.703 1.00 33.75 113 SER A O 1
ATOM 907 N N . ASP A 1 114 ? -6.526 -28.518 16.783 1.00 36.69 114 ASP A N 1
ATOM 908 C CA . ASP A 1 114 ? -6.173 -27.716 17.968 1.00 36.69 114 ASP A CA 1
ATOM 909 C C . ASP A 1 114 ? -4.796 -27.023 17.964 1.00 36.69 114 ASP A C 1
ATOM 911 O O . ASP A 1 114 ? -3.892 -27.401 18.709 1.00 36.69 114 ASP A O 1
ATOM 915 N N . THR A 1 115 ? -4.659 -25.913 17.241 1.00 31.66 115 THR A N 1
ATOM 916 C CA . THR A 1 115 ? -3.625 -24.909 17.544 1.00 31.66 115 THR A CA 1
ATOM 917 C C . THR A 1 115 ? -4.166 -23.911 18.569 1.00 31.66 115 THR A C 1
ATOM 919 O O . THR A 1 115 ? -4.319 -22.722 18.301 1.00 31.66 115 THR A O 1
ATOM 922 N N . ASN A 1 116 ? -4.473 -24.405 19.773 1.00 34.38 116 ASN A N 1
ATOM 923 C CA . ASN A 1 116 ? -4.550 -23.589 20.992 1.00 34.38 116 ASN A CA 1
ATOM 924 C C . ASN A 1 116 ? -3.118 -23.303 21.486 1.00 34.38 116 ASN A C 1
ATOM 926 O O . ASN A 1 116 ? -2.757 -23.641 22.615 1.00 34.38 116 ASN A O 1
ATOM 930 N N . GLU A 1 117 ? -2.265 -22.742 20.626 1.00 36.25 117 GLU A N 1
ATOM 931 C CA . GLU A 1 117 ? -0.936 -22.326 21.062 1.00 36.25 117 GLU A CA 1
ATOM 932 C C . GLU A 1 117 ? -1.072 -21.108 21.979 1.00 36.25 117 GLU A C 1
ATOM 934 O O . GLU A 1 117 ? -1.782 -20.142 21.693 1.00 36.25 117 GLU A O 1
ATOM 939 N N . LEU A 1 118 ? -0.471 -21.242 23.162 1.00 31.98 118 LEU A N 1
ATOM 940 C CA . LEU A 1 118 ? -0.569 -20.311 24.275 1.00 31.98 118 LEU A CA 1
ATOM 941 C C . LEU A 1 118 ? -0.248 -18.879 23.828 1.00 31.98 118 LEU A C 1
ATOM 943 O O . LEU A 1 118 ? 0.898 -18.532 23.563 1.00 31.98 118 LEU A O 1
ATOM 947 N N . LEU A 1 119 ? -1.274 -18.034 23.854 1.00 34.06 119 LEU A N 1
ATOM 948 C CA . LEU A 1 119 ? -1.173 -16.588 23.703 1.00 34.06 119 LEU A CA 1
ATOM 949 C C . LEU A 1 119 ? -0.447 -16.013 24.922 1.00 34.06 119 LEU A C 1
ATOM 951 O O . LEU A 1 119 ? -1.050 -15.800 25.974 1.00 34.06 119 LEU A O 1
ATOM 955 N N . THR A 1 120 ? 0.854 -15.782 24.806 1.00 33.38 120 THR A N 1
ATOM 956 C CA . THR A 1 120 ? 1.673 -15.228 25.896 1.00 33.38 120 THR A CA 1
ATOM 957 C C . THR A 1 120 ? 1.535 -13.711 26.061 1.00 33.38 120 THR A C 1
ATOM 959 O O . THR A 1 120 ? 2.355 -13.109 26.742 1.00 33.38 120 THR A O 1
ATOM 962 N N . THR A 1 121 ? 0.506 -13.084 25.475 1.00 49.75 121 THR A N 1
ATOM 963 C CA . THR A 1 121 ? 0.411 -11.622 25.349 1.00 49.75 121 THR A CA 1
ATOM 964 C C . THR A 1 121 ? -1.009 -11.072 25.573 1.00 49.75 121 THR A C 1
ATOM 966 O O . THR A 1 121 ? -1.992 -11.753 25.277 1.00 49.75 121 THR A O 1
ATOM 969 N N . PRO A 1 122 ? -1.172 -9.835 26.087 1.00 60.69 122 PRO A N 1
ATOM 970 C CA . PRO A 1 122 ? -2.454 -9.271 26.510 1.00 60.69 122 PRO A CA 1
ATOM 971 C C . PRO A 1 122 ? -3.424 -8.877 25.389 1.00 60.69 122 PRO A C 1
ATOM 973 O O . PRO A 1 122 ? -4.591 -8.644 25.717 1.00 60.69 122 PRO A O 1
ATOM 976 N N . TYR A 1 123 ? -2.978 -8.777 24.130 1.00 67.19 123 TYR A N 1
ATOM 977 C CA . TYR A 1 123 ? -3.795 -8.377 22.975 1.00 67.19 123 TYR A CA 1
ATOM 978 C C . TYR A 1 123 ? -3.807 -9.458 21.888 1.00 67.19 123 TYR A C 1
ATOM 980 O O . TYR A 1 123 ? -2.774 -10.065 21.614 1.00 67.19 123 TYR A O 1
ATOM 988 N N . LYS A 1 124 ? -4.963 -9.653 21.242 1.00 72.69 124 LYS A N 1
ATOM 989 C CA . LYS A 1 124 ? -5.149 -10.485 20.041 1.00 72.69 124 LYS A CA 1
ATOM 990 C C . LYS A 1 124 ? -5.686 -9.622 18.914 1.00 72.69 124 LYS A C 1
ATOM 992 O O . LYS A 1 124 ? -6.652 -8.903 19.153 1.00 72.69 124 LYS A O 1
ATOM 997 N N . ILE A 1 125 ? -5.102 -9.707 17.724 1.00 71.75 125 ILE A N 1
ATOM 998 C CA . ILE A 1 125 ? -5.509 -8.918 16.555 1.00 71.75 125 ILE A CA 1
ATOM 999 C C . ILE A 1 125 ? -6.099 -9.859 15.500 1.00 71.75 125 ILE A C 1
ATOM 1001 O O . ILE A 1 125 ? -5.497 -10.874 15.171 1.00 71.75 125 ILE A O 1
ATOM 1005 N N . GLU A 1 126 ? -7.270 -9.515 14.975 1.00 72.50 126 GLU A N 1
ATOM 1006 C CA . GLU A 1 126 ? -7.979 -10.214 13.902 1.00 72.50 126 GLU A CA 1
ATOM 1007 C C . GLU A 1 126 ? -8.243 -9.222 12.761 1.00 72.50 126 GLU A C 1
ATOM 1009 O O . GLU A 1 126 ? -8.680 -8.095 13.009 1.00 72.50 126 GLU A O 1
ATOM 1014 N N . ILE A 1 127 ? -7.996 -9.635 11.516 1.00 71.75 127 ILE A N 1
ATOM 1015 C CA . ILE A 1 127 ? -8.262 -8.833 10.314 1.00 71.75 127 ILE A CA 1
ATOM 1016 C C . ILE A 1 127 ? -9.242 -9.594 9.428 1.00 71.75 127 ILE A C 1
ATOM 1018 O O . ILE A 1 127 ? -9.088 -10.794 9.225 1.00 71.75 127 ILE A O 1
ATOM 1022 N N . ALA A 1 128 ? -10.222 -8.883 8.883 1.00 71.94 128 ALA A N 1
ATOM 1023 C CA . ALA A 1 128 ? -11.055 -9.358 7.788 1.00 71.94 128 ALA A CA 1
ATOM 1024 C C . ALA A 1 128 ? -11.066 -8.331 6.651 1.00 71.94 128 ALA A C 1
ATOM 1026 O O . ALA A 1 128 ? -11.184 -7.127 6.909 1.00 71.94 128 ALA A O 1
ATOM 1027 N N . ILE A 1 129 ? -10.983 -8.798 5.402 1.00 80.25 129 ILE A N 1
ATOM 1028 C CA . ILE A 1 129 ? -11.111 -7.945 4.214 1.00 80.25 129 ILE A CA 1
ATOM 1029 C C . ILE A 1 129 ? -12.344 -8.360 3.419 1.00 80.25 129 ILE A C 1
ATOM 1031 O O . ILE A 1 129 ? -12.510 -9.518 3.048 1.00 80.25 129 ILE A O 1
ATOM 1035 N N . THR A 1 130 ? -13.214 -7.401 3.121 1.00 80.06 130 THR A N 1
ATOM 1036 C CA . THR A 1 130 ? -14.432 -7.636 2.340 1.00 80.06 130 THR A CA 1
ATOM 1037 C C . THR A 1 130 ? -14.447 -6.728 1.107 1.00 80.06 130 THR A C 1
ATOM 1039 O O . THR A 1 130 ? -14.456 -5.504 1.275 1.00 80.06 130 THR A O 1
ATOM 1042 N N . PRO A 1 131 ? -14.438 -7.270 -0.127 1.00 74.31 131 PRO A N 1
ATOM 1043 C CA . PRO A 1 131 ? -14.628 -6.466 -1.333 1.00 74.31 131 PRO A CA 1
ATOM 1044 C C . PRO A 1 131 ? -16.063 -5.924 -1.389 1.00 74.31 131 PRO A C 1
ATOM 1046 O O . PRO A 1 131 ? -17.003 -6.554 -0.899 1.00 74.31 131 PRO A O 1
ATOM 1049 N N . TYR A 1 132 ? -16.241 -4.741 -1.968 1.00 65.94 132 TYR A N 1
ATOM 1050 C CA . TYR A 1 132 ? -17.544 -4.086 -2.065 1.00 65.94 132 TYR A CA 1
ATOM 1051 C C . TYR A 1 132 ? -18.276 -4.486 -3.348 1.00 65.94 132 TYR A C 1
ATOM 1053 O O . TYR A 1 132 ? -17.880 -4.091 -4.436 1.00 65.94 132 TYR A O 1
ATOM 1061 N N . GLU A 1 133 ? -19.360 -5.246 -3.178 1.00 60.75 133 GLU A N 1
ATOM 1062 C CA . GLU A 1 133 ? -20.211 -5.843 -4.218 1.00 60.75 133 GLU A CA 1
ATOM 1063 C C . GLU A 1 133 ? -19.508 -6.799 -5.205 1.00 60.75 133 GLU A C 1
ATOM 1065 O O . GLU A 1 133 ? -18.507 -6.491 -5.843 1.00 60.75 133 GLU A O 1
ATOM 1070 N N . GLU A 1 134 ? -20.113 -7.973 -5.424 1.00 55.72 134 GLU A N 1
ATOM 1071 C CA . GLU A 1 134 ? -19.561 -9.076 -6.237 1.00 55.72 134 GLU A CA 1
ATOM 1072 C C . GLU A 1 134 ? -19.301 -8.737 -7.721 1.00 55.72 134 GLU A C 1
ATOM 1074 O O . GLU A 1 134 ? -18.761 -9.563 -8.455 1.00 55.72 134 GLU A O 1
ATOM 1079 N N . LYS A 1 135 ? -19.688 -7.544 -8.197 1.00 52.72 135 LYS A N 1
ATOM 1080 C CA . LYS A 1 135 ? -19.547 -7.141 -9.605 1.00 52.72 135 LYS A CA 1
ATOM 1081 C C . LYS A 1 135 ? -18.437 -6.131 -9.887 1.00 52.72 135 LYS A C 1
ATOM 1083 O O . LYS A 1 135 ? -18.031 -6.052 -11.045 1.00 52.72 135 LYS A O 1
ATOM 1088 N N . PHE A 1 136 ? -17.934 -5.391 -8.895 1.00 53.31 136 PHE A N 1
ATOM 1089 C CA . PHE A 1 136 ? -16.910 -4.364 -9.117 1.00 53.31 136 PHE A CA 1
ATOM 1090 C C . PHE A 1 136 ? -15.916 -4.290 -7.950 1.00 53.31 136 PHE A C 1
ATOM 1092 O O . PHE A 1 136 ? -16.188 -3.676 -6.927 1.00 53.31 136 PHE A O 1
ATOM 1099 N N . ASP A 1 137 ? -14.722 -4.859 -8.138 1.00 66.12 137 ASP A N 1
ATOM 1100 C CA . ASP A 1 137 ? -13.612 -4.818 -7.171 1.00 66.12 137 ASP A CA 1
ATOM 1101 C C . ASP A 1 137 ? -12.906 -3.445 -7.179 1.00 66.12 137 ASP A C 1
ATOM 1103 O O . ASP A 1 137 ? -11.770 -3.298 -7.639 1.00 66.12 137 ASP A O 1
ATOM 1107 N N . LEU A 1 138 ? -13.641 -2.408 -6.764 1.00 77.38 138 LEU A N 1
ATOM 1108 C CA . LEU A 1 138 ? -13.184 -1.014 -6.733 1.00 77.38 138 LEU A CA 1
ATOM 1109 C C . LEU A 1 138 ? -12.893 -0.507 -5.325 1.00 77.38 138 LEU A C 1
ATOM 1111 O O . LEU A 1 138 ? -12.134 0.444 -5.183 1.00 77.38 138 LEU A O 1
ATOM 1115 N N . VAL A 1 139 ? -13.501 -1.088 -4.291 1.00 83.06 139 VAL A N 1
ATOM 1116 C CA . VAL A 1 139 ? -13.201 -0.731 -2.903 1.00 83.06 139 VAL A CA 1
ATOM 1117 C C . VAL A 1 139 ? -13.179 -1.983 -2.015 1.00 83.06 139 VAL A C 1
ATOM 1119 O O . VAL A 1 139 ? -13.954 -2.922 -2.207 1.00 83.06 139 VAL A O 1
ATOM 1122 N N . LYS A 1 140 ? -12.300 -1.977 -1.010 1.00 85.12 140 LYS A N 1
ATOM 1123 C CA . LYS A 1 140 ? -12.173 -2.995 0.039 1.00 85.12 140 LYS A CA 1
ATOM 1124 C C . LYS A 1 140 ? -12.536 -2.371 1.374 1.00 85.12 140 LYS A C 1
ATOM 1126 O O . LYS A 1 140 ? -12.081 -1.273 1.688 1.00 85.12 140 LYS A O 1
ATOM 1131 N N . THR A 1 141 ? -13.308 -3.092 2.177 1.00 86.94 141 THR A N 1
ATOM 1132 C CA . THR A 1 141 ? -13.517 -2.777 3.591 1.00 86.94 141 THR A CA 1
ATOM 1133 C C . THR A 1 141 ? -12.604 -3.661 4.421 1.00 86.94 141 THR A C 1
ATOM 1135 O O . THR A 1 141 ? -12.718 -4.883 4.380 1.00 86.94 141 THR A O 1
ATOM 1138 N N . ILE A 1 142 ? -11.702 -3.044 5.173 1.00 87.88 142 ILE A N 1
ATOM 1139 C CA . ILE A 1 142 ? -10.794 -3.714 6.091 1.00 87.88 142 ILE A CA 1
ATOM 1140 C C . ILE A 1 142 ? -11.339 -3.527 7.501 1.00 87.88 142 ILE A C 1
ATOM 1142 O O . ILE A 1 142 ? -11.545 -2.399 7.949 1.00 87.88 142 ILE A O 1
ATOM 1146 N N . THR A 1 143 ? -11.573 -4.630 8.202 1.00 82.81 143 THR A N 1
ATOM 1147 C CA . THR A 1 143 ? -12.021 -4.645 9.597 1.00 82.81 143 THR A CA 1
ATOM 1148 C C . THR A 1 143 ? -10.896 -5.169 10.470 1.00 82.81 143 THR A C 1
ATOM 1150 O O . THR A 1 143 ? -10.461 -6.301 10.284 1.00 82.81 143 THR A O 1
ATOM 1153 N N . VAL A 1 144 ? -10.452 -4.365 11.434 1.00 82.12 144 VAL A N 1
ATOM 1154 C CA . VAL A 1 144 ? -9.460 -4.759 12.440 1.00 82.12 144 VAL A CA 1
ATOM 1155 C C . VAL A 1 144 ? -10.170 -4.902 13.779 1.00 82.12 144 VAL A C 1
ATOM 1157 O O . VAL A 1 144 ? -10.846 -3.979 14.237 1.00 82.12 144 VAL A O 1
ATOM 1160 N N . THR A 1 145 ? -10.018 -6.064 14.408 1.00 80.88 145 THR A N 1
ATOM 1161 C CA . THR A 1 145 ? -10.579 -6.377 15.722 1.00 80.88 145 THR A CA 1
ATOM 1162 C C . THR A 1 145 ? -9.461 -6.718 16.696 1.00 80.88 145 THR A C 1
ATOM 1164 O O . THR A 1 145 ? -8.691 -7.639 16.458 1.00 80.88 145 THR A O 1
ATOM 1167 N N . ILE A 1 146 ? -9.383 -5.993 17.810 1.00 81.00 146 ILE A N 1
ATOM 1168 C CA . ILE A 1 146 ? -8.417 -6.229 18.882 1.00 81.00 146 ILE A CA 1
ATOM 1169 C C . ILE A 1 146 ? -9.146 -6.687 20.143 1.00 81.00 146 ILE A C 1
ATOM 1171 O O . ILE A 1 146 ? -10.011 -5.977 20.655 1.00 81.00 146 ILE A O 1
ATOM 1175 N N . LYS A 1 147 ? -8.773 -7.854 20.672 1.00 82.62 147 LYS A N 1
ATOM 1176 C CA . LYS A 1 147 ? -9.313 -8.430 21.914 1.00 82.62 147 LYS A CA 1
ATOM 1177 C C . LYS A 1 147 ? -8.272 -8.361 23.025 1.00 82.62 147 LYS A C 1
ATOM 1179 O O . LYS A 1 147 ? -7.117 -8.707 22.789 1.00 82.62 147 LYS A O 1
ATOM 1184 N N . TYR A 1 148 ? -8.656 -7.932 24.227 1.00 81.06 148 TYR A N 1
ATOM 1185 C CA . TYR A 1 148 ? -7.747 -7.863 25.377 1.00 81.06 148 TYR A CA 1
ATOM 1186 C C . TYR A 1 148 ? -8.441 -8.082 26.719 1.00 81.06 148 TYR A C 1
ATOM 1188 O O . TYR A 1 148 ? -9.604 -7.740 26.907 1.00 81.06 148 TYR A O 1
ATOM 1196 N N . ASN A 1 149 ? -7.699 -8.605 27.697 1.00 81.00 149 ASN A N 1
ATOM 1197 C CA . ASN A 1 149 ? -8.242 -8.907 29.023 1.00 81.00 149 ASN A CA 1
ATOM 1198 C C . ASN A 1 149 ? -8.138 -7.720 30.003 1.00 81.00 149 ASN A C 1
ATOM 1200 O O . ASN A 1 149 ? -7.086 -7.092 30.147 1.00 81.00 149 ASN A O 1
ATOM 1204 N N . LEU A 1 150 ? -9.217 -7.466 30.747 1.00 79.88 150 LEU A N 1
ATOM 1205 C CA . LEU A 1 150 ? -9.302 -6.597 31.924 1.00 79.88 150 LEU A CA 1
ATOM 1206 C C . LEU A 1 150 ? -9.774 -7.414 33.132 1.00 79.88 150 LEU A C 1
ATOM 1208 O O . LEU A 1 150 ? -10.969 -7.627 33.352 1.00 79.88 150 LEU A O 1
ATOM 1212 N N . GLY A 1 151 ? -8.818 -7.880 33.934 1.00 74.06 151 GLY A N 1
ATOM 1213 C CA . GLY A 1 151 ? -9.105 -8.835 35.003 1.00 74.06 151 GLY A CA 1
ATOM 1214 C C . GLY A 1 151 ? -9.566 -10.163 34.403 1.00 74.06 151 GLY A C 1
ATOM 1215 O O . GLY A 1 151 ? -8.805 -10.805 33.690 1.00 74.06 151 GLY A O 1
ATOM 1216 N N . THR A 1 152 ? -10.808 -10.562 34.675 1.00 76.38 152 THR A N 1
ATOM 1217 C CA . THR A 1 152 ? -11.419 -11.790 34.132 1.00 76.38 152 THR A CA 1
ATOM 1218 C C . THR A 1 152 ? -12.295 -11.552 32.901 1.00 76.38 152 THR A C 1
ATOM 1220 O O . THR A 1 152 ? -12.878 -12.502 32.384 1.00 76.38 152 THR A O 1
ATOM 1223 N N . LYS A 1 153 ? -12.442 -10.299 32.455 1.00 82.94 153 LYS A N 1
ATOM 1224 C CA . LYS A 1 153 ? -13.298 -9.935 31.320 1.00 82.94 153 LYS A CA 1
ATOM 1225 C C . LYS A 1 153 ? -12.460 -9.682 30.076 1.00 82.94 153 LYS A C 1
ATOM 1227 O O . LYS A 1 153 ? -11.449 -8.994 30.163 1.00 82.94 153 LYS A O 1
ATOM 1232 N N . GLU A 1 154 ? -12.921 -10.179 28.937 1.00 85.00 154 GLU A N 1
ATOM 1233 C CA . GLU A 1 154 ? -12.397 -9.808 27.623 1.00 85.00 154 GLU A CA 1
ATOM 1234 C C . GLU A 1 154 ? -13.132 -8.549 27.131 1.00 85.00 154 GLU A C 1
ATOM 1236 O O . GLU A 1 154 ? -14.356 -8.449 27.236 1.00 85.00 154 GLU A O 1
ATOM 1241 N N . GLU A 1 155 ? -12.386 -7.568 26.637 1.00 88.19 155 GLU A N 1
ATOM 1242 C CA . GLU A 1 155 ? -12.893 -6.404 25.912 1.00 88.19 155 GLU A CA 1
ATOM 1243 C C . GLU A 1 155 ? -12.504 -6.525 24.439 1.00 88.19 155 GLU A C 1
ATOM 1245 O O . GLU A 1 155 ? -11.462 -7.095 24.106 1.00 88.19 155 GLU A O 1
ATOM 1250 N N . VAL A 1 156 ? -13.330 -5.953 23.565 1.00 87.62 156 VAL A N 1
ATOM 1251 C CA . VAL A 1 156 ? -13.159 -6.014 22.112 1.00 87.62 156 VAL A CA 1
ATOM 1252 C C . VAL A 1 156 ? -13.234 -4.601 21.540 1.00 87.62 156 VAL A C 1
ATOM 1254 O O . VAL A 1 156 ? -14.193 -3.873 21.797 1.00 87.62 156 VAL A O 1
ATOM 1257 N N . LEU A 1 157 ? -12.225 -4.213 20.765 1.00 89.19 157 LEU A N 1
ATOM 1258 C CA . LEU A 1 157 ? -12.205 -3.007 19.942 1.00 89.19 157 LEU A CA 1
ATOM 1259 C C . LEU A 1 157 ? -12.303 -3.428 18.477 1.00 89.19 157 LEU A C 1
ATOM 1261 O O . LEU A 1 157 ? -11.439 -4.156 18.007 1.00 89.19 157 LEU A O 1
ATOM 1265 N N . THR A 1 158 ? -13.301 -2.936 17.750 1.00 90.56 158 THR A N 1
ATOM 1266 C CA . THR A 1 158 ? -13.426 -3.156 16.303 1.00 90.56 158 THR A CA 1
ATOM 1267 C C . THR A 1 158 ? -13.459 -1.816 15.587 1.00 90.56 158 THR A C 1
ATOM 1269 O O . THR A 1 158 ? -14.235 -0.931 15.947 1.00 90.56 158 THR A O 1
ATOM 1272 N N . MET A 1 159 ? -12.625 -1.669 14.563 1.00 91.25 159 MET A N 1
ATOM 1273 C CA . MET A 1 159 ? -12.542 -0.479 13.722 1.00 91.25 159 MET A CA 1
ATOM 1274 C C . MET A 1 159 ? -12.486 -0.895 12.254 1.00 91.25 159 MET A C 1
ATOM 1276 O O . MET A 1 159 ? -11.977 -1.963 11.917 1.00 91.25 159 MET A O 1
ATOM 1280 N N . THR A 1 160 ? -13.021 -0.047 11.379 1.00 92.50 160 THR A N 1
ATOM 1281 C CA . THR A 1 160 ? -13.098 -0.319 9.940 1.00 92.50 160 THR A CA 1
ATOM 1282 C C . THR A 1 160 ? -12.443 0.798 9.144 1.00 92.50 160 THR A C 1
ATOM 1284 O O . THR A 1 160 ? -12.456 1.957 9.561 1.00 92.50 160 THR A O 1
ATOM 1287 N N . LYS A 1 161 ? -11.869 0.435 7.999 1.00 91.00 161 LYS A N 1
ATOM 1288 C CA . LYS A 1 161 ? -11.291 1.353 7.021 1.00 91.00 161 LYS A CA 1
ATOM 1289 C C . LYS A 1 161 ? -11.675 0.922 5.616 1.00 91.00 161 LYS A C 1
ATOM 1291 O O . LYS A 1 161 ? -11.754 -0.269 5.332 1.00 91.00 161 LYS A O 1
ATOM 1296 N N . ILE A 1 162 ? -11.900 1.893 4.741 1.00 89.75 162 ILE A N 1
ATOM 1297 C CA . ILE A 1 162 ? -12.141 1.652 3.320 1.00 89.75 162 ILE A CA 1
ATOM 1298 C C . ILE A 1 162 ? -10.856 1.980 2.565 1.00 89.75 162 ILE A C 1
ATOM 1300 O O . ILE A 1 162 ? -10.284 3.048 2.766 1.00 89.75 162 ILE A O 1
ATOM 1304 N N . LYS A 1 163 ? -10.423 1.073 1.690 1.00 85.88 163 LYS A N 1
ATOM 1305 C CA . LYS A 1 163 ? -9.388 1.329 0.686 1.00 85.88 163 LYS A CA 1
ATOM 1306 C C . LYS A 1 163 ? -10.065 1.350 -0.677 1.00 85.88 163 LYS A C 1
ATOM 1308 O O . LYS A 1 163 ? -10.658 0.350 -1.080 1.00 85.88 163 LYS A O 1
ATOM 1313 N N . ALA A 1 164 ? -9.995 2.482 -1.365 1.00 84.56 164 ALA A N 1
ATOM 1314 C CA . ALA A 1 164 ? -10.414 2.573 -2.755 1.00 84.56 164 ALA A CA 1
ATOM 1315 C C . ALA A 1 164 ? -9.279 2.132 -3.681 1.00 84.56 164 ALA A C 1
ATOM 1317 O O . ALA A 1 164 ? -8.103 2.304 -3.357 1.00 84.56 164 ALA A O 1
ATOM 1318 N N . LYS A 1 165 ? -9.647 1.544 -4.817 1.00 78.88 165 LYS A N 1
ATOM 1319 C CA . LYS A 1 165 ? -8.723 1.230 -5.895 1.00 78.88 165 LYS A CA 1
ATOM 1320 C C . LYS A 1 165 ? -8.196 2.528 -6.468 1.00 78.88 165 LYS A C 1
ATOM 1322 O O . LYS A 1 165 ? -8.981 3.403 -6.830 1.00 78.88 165 LYS A O 1
ATOM 1327 N N . GLU A 1 166 ? -6.877 2.648 -6.517 1.00 68.69 166 GLU A N 1
ATOM 1328 C CA . GLU A 1 166 ? -6.232 3.840 -7.035 1.00 68.69 166 GLU A CA 1
ATOM 1329 C C . GLU A 1 166 ? -6.622 4.038 -8.506 1.00 68.69 166 GLU A C 1
ATOM 1331 O O . GLU A 1 166 ? -6.583 3.098 -9.308 1.00 68.69 166 GLU A O 1
ATOM 1336 N N . ASN A 1 167 ? -6.995 5.266 -8.868 1.00 64.75 167 ASN A N 1
ATOM 1337 C CA . ASN A 1 167 ? -7.058 5.673 -10.264 1.00 64.75 167 ASN A CA 1
ATOM 1338 C C . ASN A 1 167 ? -5.651 6.120 -10.663 1.00 64.75 167 ASN A C 1
ATOM 1340 O O . ASN A 1 167 ? -5.290 7.279 -10.485 1.00 64.75 167 ASN A O 1
ATOM 1344 N N . LEU A 1 168 ? -4.828 5.168 -11.101 1.00 61.31 168 LEU A N 1
ATOM 1345 C CA . LEU A 1 168 ? -3.424 5.423 -11.409 1.00 61.31 168 LEU A CA 1
ATOM 1346 C C . LEU A 1 168 ? -3.318 6.259 -12.690 1.00 61.31 168 LEU A C 1
ATOM 1348 O O . LEU A 1 168 ? -3.267 5.721 -13.793 1.00 61.31 168 LEU A O 1
ATOM 1352 N N . ILE A 1 169 ? -3.283 7.583 -12.541 1.00 63.69 169 ILE A N 1
ATOM 1353 C CA . ILE A 1 169 ? -2.737 8.476 -13.562 1.00 63.69 169 ILE A CA 1
ATOM 1354 C C . ILE A 1 169 ? -1.247 8.567 -13.270 1.00 63.69 169 ILE A C 1
ATOM 1356 O O . ILE A 1 169 ? -0.818 9.334 -12.416 1.00 63.69 169 ILE A O 1
ATOM 1360 N N . THR A 1 170 ? -0.460 7.715 -13.920 1.00 66.50 170 THR A N 1
ATOM 1361 C CA . THR A 1 170 ? 0.982 7.670 -13.685 1.00 66.50 170 THR A CA 1
ATOM 1362 C C . THR A 1 170 ? 1.666 8.828 -14.412 1.00 66.50 170 THR A C 1
ATOM 1364 O O . THR A 1 170 ? 1.632 8.873 -15.645 1.00 66.50 170 THR A O 1
ATOM 1367 N N . PRO A 1 171 ? 2.340 9.743 -13.695 1.00 69.44 171 PRO A N 1
ATOM 1368 C CA . PRO A 1 171 ? 3.155 10.760 -14.339 1.00 69.44 171 PRO A CA 1
ATOM 1369 C C . PRO A 1 171 ? 4.373 10.099 -15.005 1.00 69.44 171 PRO A C 1
ATOM 1371 O O . PRO A 1 171 ? 5.138 9.397 -14.344 1.00 69.44 171 PRO A O 1
ATOM 1374 N N . ASN A 1 172 ? 4.551 10.321 -16.311 1.00 78.19 172 ASN A N 1
ATOM 1375 C CA . ASN A 1 172 ? 5.676 9.824 -17.120 1.00 78.19 172 ASN A CA 1
ATOM 1376 C C . ASN A 1 172 ? 5.976 8.332 -16.936 1.00 78.19 172 ASN A C 1
ATOM 1378 O O . ASN A 1 172 ? 7.061 7.961 -16.477 1.00 78.19 172 ASN A O 1
ATOM 1382 N N . GLU A 1 173 ? 5.021 7.486 -17.318 1.00 83.50 173 GLU A N 1
ATOM 1383 C CA . GLU A 1 173 ? 5.208 6.035 -17.366 1.00 83.50 173 GLU A CA 1
ATOM 1384 C C . GLU A 1 173 ? 6.531 5.649 -18.074 1.00 83.50 173 GLU A C 1
ATOM 1386 O O . GLU A 1 173 ? 6.863 6.225 -19.118 1.00 83.50 173 GLU A O 1
ATOM 1391 N N . PRO A 1 174 ? 7.295 4.673 -17.536 1.00 87.56 174 PRO A N 1
ATOM 1392 C CA . PRO A 1 174 ? 8.514 4.176 -18.160 1.00 87.56 174 PRO A CA 1
ATOM 1393 C C . PRO A 1 174 ? 8.314 3.775 -19.613 1.00 87.56 174 PRO A C 1
ATOM 1395 O O . PRO A 1 174 ? 7.670 2.772 -19.928 1.00 87.56 174 PRO A O 1
ATOM 1398 N N . ASN A 1 175 ? 8.961 4.508 -20.513 1.00 86.69 175 ASN A N 1
ATOM 1399 C CA . ASN A 1 175 ? 8.960 4.147 -21.917 1.00 86.69 175 ASN A CA 1
ATOM 1400 C C . ASN A 1 175 ? 10.176 3.268 -22.235 1.00 86.69 175 ASN A C 1
ATOM 1402 O O . ASN A 1 175 ? 11.304 3.749 -22.372 1.00 86.69 175 ASN A O 1
ATOM 1406 N N . MET A 1 176 ? 9.939 1.964 -22.373 1.00 86.62 176 MET A N 1
ATOM 1407 C CA . MET A 1 176 ? 10.968 0.977 -22.716 1.00 86.62 176 MET A CA 1
ATOM 1408 C C . MET A 1 176 ? 11.628 1.233 -24.075 1.00 86.62 176 MET A C 1
ATOM 1410 O O . MET A 1 176 ? 12.785 0.848 -24.266 1.00 86.62 176 MET A O 1
ATOM 1414 N N . ASP A 1 177 ? 10.940 1.882 -25.013 1.00 86.56 177 ASP A N 1
ATOM 1415 C CA . ASP A 1 177 ? 11.479 2.184 -26.341 1.00 86.56 177 ASP A CA 1
ATOM 1416 C C . ASP A 1 177 ? 12.534 3.295 -26.281 1.00 86.56 177 ASP A C 1
ATOM 1418 O O . ASP A 1 177 ? 13.501 3.261 -27.042 1.00 86.56 177 ASP A O 1
ATOM 1422 N N . ASN A 1 178 ? 12.434 4.197 -25.299 1.00 87.31 178 ASN A N 1
ATOM 1423 C CA . ASN A 1 178 ? 13.421 5.258 -25.069 1.00 87.31 178 ASN A CA 1
ATOM 1424 C C . ASN A 1 178 ? 14.753 4.729 -24.511 1.00 87.31 178 ASN A C 1
ATOM 1426 O O . ASN A 1 178 ? 15.766 5.428 -24.562 1.00 87.31 178 ASN A O 1
ATOM 1430 N N . LEU A 1 179 ? 14.784 3.502 -23.979 1.00 90.44 179 LEU A N 1
ATOM 1431 C CA . LEU A 1 179 ? 16.026 2.865 -23.549 1.00 90.44 179 LEU A CA 1
ATOM 1432 C C . LEU A 1 179 ? 16.806 2.381 -24.777 1.00 90.44 179 LEU A C 1
ATOM 1434 O O . LEU A 1 179 ? 16.538 1.305 -25.311 1.00 90.44 179 LEU A O 1
ATOM 1438 N N . ILE A 1 180 ? 17.785 3.151 -25.240 1.00 88.69 180 ILE A N 1
ATOM 1439 C CA . ILE A 1 180 ? 18.612 2.751 -26.383 1.00 88.69 180 ILE A CA 1
ATOM 1440 C C . ILE A 1 180 ? 19.705 1.786 -25.917 1.00 88.69 180 ILE A C 1
ATOM 1442 O O . ILE A 1 180 ? 20.533 2.122 -25.074 1.00 88.69 180 ILE A O 1
ATOM 1446 N N . VAL A 1 181 ? 19.710 0.580 -26.482 1.00 88.62 181 VAL A N 1
ATOM 1447 C CA . VAL A 1 181 ? 20.695 -0.474 -26.197 1.00 88.62 181 VAL A CA 1
ATOM 1448 C C . VAL A 1 181 ? 21.276 -0.994 -27.506 1.00 88.62 181 VAL A C 1
ATOM 1450 O O . VAL A 1 181 ? 20.639 -0.890 -28.552 1.00 88.62 181 VAL A O 1
ATOM 1453 N N . SER A 1 182 ? 22.485 -1.551 -27.459 1.00 88.69 182 SER A N 1
ATOM 1454 C CA . SER A 1 182 ? 23.122 -2.167 -28.629 1.00 88.69 182 SER A CA 1
ATOM 1455 C C . SER A 1 182 ? 22.287 -3.327 -29.189 1.00 88.69 182 SER A C 1
ATOM 1457 O O . SER A 1 182 ? 21.676 -4.062 -28.418 1.00 88.69 182 SER A O 1
ATOM 1459 N N . ASP A 1 183 ? 22.345 -3.559 -30.505 1.00 81.75 183 ASP A N 1
ATOM 1460 C CA . ASP A 1 183 ? 21.508 -4.531 -31.243 1.00 81.75 183 ASP A CA 1
ATOM 1461 C C . ASP A 1 183 ? 21.519 -5.978 -30.708 1.00 81.75 183 ASP A C 1
ATOM 1463 O O . ASP A 1 183 ? 20.611 -6.757 -30.989 1.00 81.75 183 ASP A O 1
ATOM 1467 N N . ASN A 1 184 ? 22.553 -6.373 -29.960 1.00 88.88 184 ASN A N 1
ATOM 1468 C CA . ASN A 1 184 ? 22.686 -7.710 -29.374 1.00 88.88 184 ASN A CA 1
ATOM 1469 C C . ASN A 1 184 ? 22.269 -7.798 -27.899 1.00 88.88 184 ASN A C 1
ATOM 1471 O O . ASN A 1 184 ? 22.450 -8.851 -27.289 1.00 88.88 184 ASN A O 1
ATOM 1475 N N . MET A 1 185 ? 21.767 -6.709 -27.323 1.00 91.94 185 MET A N 1
ATOM 1476 C CA . MET A 1 185 ? 21.306 -6.652 -25.943 1.00 91.94 185 MET A CA 1
ATOM 1477 C C . MET A 1 185 ? 19.782 -6.740 -25.900 1.00 91.94 185 MET A C 1
ATOM 1479 O O . MET A 1 185 ? 19.075 -6.149 -26.714 1.00 91.94 185 MET A O 1
ATOM 1483 N N . LYS A 1 186 ? 19.274 -7.455 -24.905 1.00 93.38 186 LYS A N 1
ATOM 1484 C CA . LYS A 1 186 ? 17.854 -7.610 -24.608 1.00 93.38 186 LYS A CA 1
ATOM 1485 C C . LYS A 1 186 ? 17.531 -6.885 -23.308 1.00 93.38 186 LYS A C 1
ATOM 1487 O O . LYS A 1 186 ? 18.379 -6.784 -22.425 1.00 93.38 186 LYS A O 1
ATOM 1492 N N . LYS A 1 187 ? 16.313 -6.349 -23.224 1.00 93.94 187 LYS A N 1
ATOM 1493 C CA . LYS A 1 187 ? 15.809 -5.578 -22.083 1.00 93.94 187 LYS A CA 1
ATOM 1494 C C . LYS A 1 187 ? 14.874 -6.464 -21.270 1.00 93.94 187 LYS A C 1
ATOM 1496 O O . LYS A 1 187 ? 13.896 -6.970 -21.816 1.00 93.94 187 LYS A O 1
ATOM 1501 N N . TYR A 1 188 ? 15.149 -6.597 -19.985 1.00 93.75 188 TYR A N 1
ATOM 1502 C CA . TYR A 1 188 ? 14.359 -7.388 -19.056 1.00 93.75 188 TYR A CA 1
ATOM 1503 C C . TYR A 1 188 ? 13.881 -6.481 -17.927 1.00 93.75 188 TYR A C 1
ATOM 1505 O O . TYR A 1 188 ? 14.696 -6.072 -17.102 1.00 93.75 188 TYR A O 1
ATOM 1513 N N . PRO A 1 189 ? 12.589 -6.125 -17.885 1.00 93.56 189 PRO A N 1
ATOM 1514 C CA . PRO A 1 189 ? 11.991 -5.530 -16.699 1.00 93.56 189 PRO A CA 1
ATOM 1515 C C . PRO A 1 189 ? 12.267 -6.439 -15.505 1.00 93.56 189 PRO A C 1
ATOM 1517 O O . PRO A 1 189 ? 12.038 -7.647 -15.584 1.00 93.56 189 PRO A O 1
ATOM 1520 N N . ILE A 1 190 ? 12.790 -5.875 -14.425 1.00 90.31 190 ILE A N 1
ATOM 1521 C CA . ILE A 1 190 ? 13.096 -6.620 -13.206 1.00 90.31 190 ILE A CA 1
ATOM 1522 C C . ILE A 1 190 ? 12.426 -5.968 -12.006 1.00 90.31 190 ILE A C 1
ATOM 1524 O O . ILE A 1 190 ? 12.137 -4.774 -12.009 1.00 90.31 190 ILE A O 1
ATOM 1528 N N . LYS A 1 191 ? 12.152 -6.775 -10.989 1.00 87.06 191 LYS A N 1
ATOM 1529 C CA . LYS A 1 191 ? 11.588 -6.342 -9.716 1.00 87.06 191 LYS A CA 1
ATOM 1530 C C . LYS A 1 191 ? 12.315 -7.051 -8.585 1.00 87.06 191 LYS A C 1
ATOM 1532 O O . LYS A 1 191 ? 12.577 -8.250 -8.680 1.00 87.06 191 LYS A O 1
ATOM 1537 N N . PHE A 1 192 ? 12.650 -6.316 -7.536 1.00 79.88 192 PHE A N 1
ATOM 1538 C CA . PHE A 1 192 ? 13.258 -6.899 -6.352 1.00 79.88 192 PHE A CA 1
ATOM 1539 C C . PHE A 1 192 ? 12.166 -7.459 -5.442 1.00 79.88 192 PHE A C 1
ATOM 1541 O O . PHE A 1 192 ? 11.186 -6.777 -5.143 1.00 79.88 192 PHE A O 1
ATOM 1548 N N . ILE A 1 193 ? 12.292 -8.730 -5.077 1.00 77.25 193 ILE A N 1
ATOM 1549 C CA . ILE A 1 193 ? 11.353 -9.448 -4.216 1.00 77.25 193 ILE A CA 1
ATOM 1550 C C . ILE A 1 193 ? 12.198 -10.346 -3.310 1.00 77.25 193 ILE A C 1
ATOM 1552 O O . ILE A 1 193 ? 13.044 -11.090 -3.804 1.00 77.25 193 ILE A O 1
ATOM 1556 N N . ASP A 1 194 ? 12.003 -10.268 -1.995 1.00 72.81 194 ASP A N 1
ATOM 1557 C CA . ASP A 1 194 ? 12.625 -11.162 -1.005 1.00 72.81 194 ASP A CA 1
ATOM 1558 C C . ASP A 1 194 ? 14.147 -11.359 -1.171 1.00 72.81 194 ASP A C 1
ATOM 1560 O O . ASP A 1 194 ? 14.668 -12.474 -1.112 1.00 72.81 194 ASP A O 1
ATOM 1564 N N . GLY A 1 195 ? 14.887 -10.269 -1.399 1.00 71.81 195 GLY A N 1
ATOM 1565 C CA . GLY A 1 195 ? 16.351 -10.312 -1.479 1.00 71.81 195 GLY A CA 1
ATOM 1566 C C . GLY A 1 195 ? 16.923 -10.632 -2.866 1.00 71.81 195 GLY A C 1
ATOM 1567 O O . GLY A 1 195 ? 18.144 -10.735 -3.003 1.00 71.81 195 GLY A O 1
ATOM 1568 N N . ALA A 1 196 ? 16.084 -10.793 -3.893 1.00 80.19 196 ALA A N 1
ATOM 1569 C CA . ALA A 1 196 ? 16.523 -11.142 -5.240 1.00 80.19 196 ALA A CA 1
ATOM 1570 C C . ALA A 1 196 ? 15.790 -10.356 -6.337 1.00 80.19 196 ALA A C 1
ATOM 1572 O O . ALA A 1 196 ? 14.624 -9.991 -6.207 1.00 80.19 196 ALA A O 1
ATOM 1573 N N . TRP A 1 197 ? 16.482 -10.126 -7.455 1.00 85.81 197 TRP A N 1
ATOM 1574 C CA . TRP A 1 197 ? 15.910 -9.521 -8.657 1.00 85.81 197 TRP A CA 1
ATOM 1575 C C . TRP A 1 197 ? 15.258 -10.589 -9.530 1.00 85.81 197 TRP A C 1
ATOM 1577 O O . TRP A 1 197 ? 15.939 -11.507 -9.982 1.00 85.81 197 TRP A O 1
ATOM 1587 N N . TYR A 1 198 ? 13.967 -10.442 -9.812 1.00 89.50 198 TYR A N 1
ATOM 1588 C CA . TYR A 1 198 ? 13.206 -11.321 -10.694 1.00 89.50 198 TYR A CA 1
ATOM 1589 C C . TYR A 1 198 ? 12.827 -10.601 -11.976 1.00 89.50 198 TYR A C 1
ATOM 1591 O O . TYR A 1 198 ? 12.402 -9.447 -11.938 1.00 89.50 198 TYR A O 1
ATOM 1599 N N . VAL A 1 199 ? 12.917 -11.293 -13.107 1.00 92.31 199 VAL A N 1
ATOM 1600 C CA . VAL A 1 199 ? 12.364 -10.800 -14.371 1.00 92.31 199 VAL A CA 1
ATOM 1601 C C . VAL A 1 199 ? 10.842 -10.784 -14.290 1.00 92.31 199 VAL A C 1
ATOM 1603 O O . VAL A 1 199 ? 10.222 -11.785 -13.928 1.00 92.31 199 VAL A O 1
ATOM 1606 N N . THR A 1 200 ? 10.237 -9.661 -14.661 1.00 90.69 200 THR A N 1
ATOM 1607 C CA . THR A 1 200 ? 8.787 -9.451 -14.624 1.00 90.69 200 THR A CA 1
ATOM 1608 C C . THR A 1 200 ? 8.235 -9.059 -15.998 1.00 90.69 200 THR A C 1
ATOM 1610 O O . THR A 1 200 ? 8.973 -8.661 -16.902 1.00 90.69 200 THR A O 1
ATOM 1613 N N . ASP A 1 201 ? 6.921 -9.195 -16.165 1.00 85.56 201 ASP A N 1
ATOM 1614 C CA . ASP A 1 201 ? 6.183 -8.755 -17.349 1.00 85.56 201 ASP A CA 1
ATOM 1615 C C . ASP A 1 201 ? 5.377 -7.501 -16.999 1.00 85.56 201 ASP A C 1
ATOM 1617 O O . ASP A 1 201 ? 4.387 -7.569 -16.269 1.00 85.56 201 ASP A O 1
ATOM 1621 N N . THR A 1 202 ? 5.770 -6.357 -17.562 1.00 80.81 202 THR 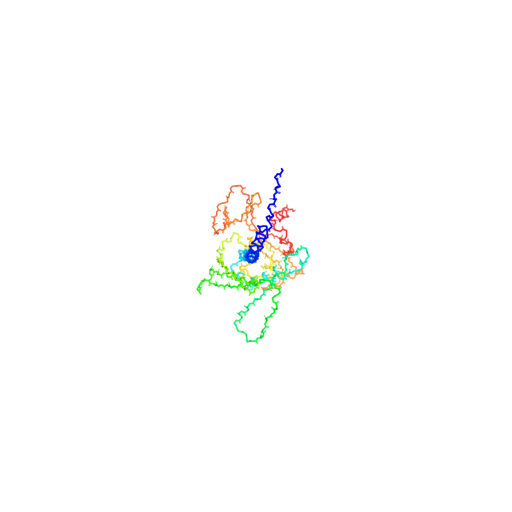A N 1
ATOM 1622 C CA . THR A 1 202 ? 5.148 -5.050 -17.288 1.00 80.81 202 THR A CA 1
ATOM 1623 C C . THR A 1 202 ? 3.668 -4.997 -17.656 1.00 80.81 202 THR A C 1
ATOM 1625 O O . THR A 1 202 ? 2.928 -4.188 -17.107 1.00 80.81 202 THR A O 1
ATOM 1628 N N . LYS A 1 203 ? 3.199 -5.876 -18.552 1.00 76.12 203 LYS A N 1
ATOM 1629 C CA . LYS A 1 203 ? 1.782 -5.948 -18.938 1.00 76.12 203 LYS A CA 1
ATOM 1630 C C . LYS A 1 203 ? 0.918 -6.656 -17.899 1.00 76.12 203 LYS A C 1
ATOM 1632 O O . LYS A 1 203 ? -0.303 -6.512 -17.930 1.00 76.12 203 LYS A O 1
ATOM 1637 N N . LYS A 1 204 ? 1.527 -7.456 -17.021 1.00 74.25 204 LYS A N 1
ATOM 1638 C CA . LYS A 1 204 ? 0.837 -8.234 -15.981 1.00 74.25 204 LYS A CA 1
ATOM 1639 C C . LYS A 1 204 ? 1.123 -7.693 -14.586 1.00 74.25 204 LYS A C 1
ATOM 1641 O O . LYS A 1 204 ? 0.245 -7.709 -13.726 1.00 74.25 204 LYS A O 1
ATOM 1646 N N . ASP A 1 205 ? 2.342 -7.221 -14.360 1.00 76.06 205 ASP A N 1
ATOM 1647 C CA . ASP A 1 205 ? 2.804 -6.737 -13.071 1.00 76.06 205 ASP A CA 1
ATOM 1648 C C . ASP A 1 205 ? 2.576 -5.231 -12.926 1.00 76.06 205 ASP A C 1
ATOM 1650 O O . ASP A 1 205 ? 3.448 -4.403 -13.181 1.00 76.06 205 ASP A O 1
ATOM 1654 N N . THR A 1 206 ? 1.398 -4.879 -12.416 1.0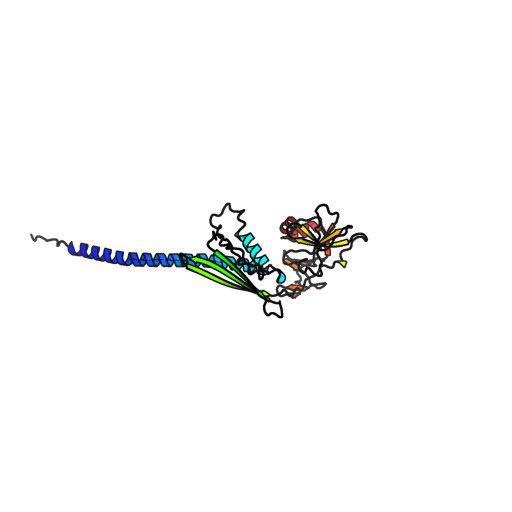0 72.44 206 THR A N 1
ATOM 1655 C CA . THR A 1 206 ? 1.044 -3.491 -12.080 1.00 72.44 206 THR A CA 1
ATOM 1656 C C . THR A 1 206 ? 1.830 -2.917 -10.888 1.00 72.44 206 THR A C 1
ATOM 1658 O O . THR A 1 206 ? 1.512 -1.828 -10.432 1.00 72.44 206 THR A O 1
ATOM 1661 N N . THR A 1 207 ? 2.786 -3.663 -10.320 1.00 75.50 207 THR A N 1
ATOM 1662 C CA . THR A 1 207 ? 3.686 -3.226 -9.230 1.00 75.50 207 THR A CA 1
ATOM 1663 C C . THR A 1 207 ? 5.147 -3.195 -9.639 1.00 75.50 207 THR A C 1
ATOM 1665 O O . THR A 1 207 ? 6.024 -3.141 -8.779 1.00 75.50 207 THR A O 1
ATOM 1668 N N . TRP A 1 208 ? 5.437 -3.267 -10.934 1.00 82.44 208 TRP A N 1
ATOM 1669 C CA . TRP A 1 208 ? 6.812 -3.169 -11.403 1.00 82.44 208 TRP A CA 1
ATOM 1670 C C . TRP A 1 208 ? 7.477 -1.841 -10.988 1.00 82.44 208 TRP A C 1
ATOM 1672 O O . TRP A 1 208 ? 8.678 -1.807 -10.735 1.00 82.44 208 TRP A O 1
ATOM 1682 N N . TYR A 1 209 ? 6.693 -0.771 -10.841 1.00 80.81 209 TYR A N 1
ATOM 1683 C CA . TYR A 1 209 ? 7.130 0.505 -10.282 1.00 80.81 209 TYR A CA 1
ATOM 1684 C C . TYR A 1 209 ? 6.006 1.180 -9.483 1.00 80.81 209 TYR A C 1
ATOM 1686 O O . TYR A 1 209 ? 4.827 0.897 -9.680 1.00 80.81 209 TYR A O 1
ATOM 1694 N N . ASN A 1 210 ? 6.398 2.083 -8.588 1.00 72.56 210 ASN A N 1
ATOM 1695 C CA . ASN A 1 210 ? 5.588 3.001 -7.797 1.00 72.56 210 ASN A CA 1
ATOM 1696 C C . ASN A 1 210 ? 6.479 4.151 -7.297 1.00 72.56 210 ASN A C 1
ATOM 1698 O O . ASN A 1 210 ? 7.192 4.005 -6.302 1.00 72.56 210 ASN A O 1
ATOM 1702 N N . TYR A 1 211 ? 6.411 5.312 -7.934 1.00 72.25 211 TYR A N 1
ATOM 1703 C CA . TYR A 1 211 ? 7.256 6.436 -7.532 1.00 72.25 211 TYR A CA 1
ATOM 1704 C C . TYR A 1 211 ? 6.868 7.041 -6.177 1.00 72.25 211 TYR A C 1
ATOM 1706 O O . TYR A 1 211 ? 7.752 7.509 -5.464 1.00 72.25 211 TYR A O 1
ATOM 1714 N N . GLU A 1 212 ? 5.593 6.977 -5.781 1.00 63.75 212 GLU A N 1
ATOM 1715 C CA . GLU A 1 212 ? 5.126 7.469 -4.474 1.00 63.75 212 GLU A CA 1
ATOM 1716 C C . GLU A 1 212 ? 5.697 6.639 -3.319 1.00 63.75 212 GLU A C 1
ATOM 1718 O O . GLU A 1 212 ? 6.077 7.178 -2.282 1.00 63.75 212 GLU A O 1
ATOM 1723 N N . ASN A 1 213 ? 5.818 5.326 -3.527 1.00 61.19 213 ASN A N 1
ATOM 1724 C CA . ASN A 1 213 ? 6.362 4.393 -2.540 1.00 61.19 213 ASN A CA 1
ATOM 1725 C C . ASN A 1 213 ? 7.853 4.080 -2.743 1.00 61.19 213 ASN A C 1
ATOM 1727 O O . ASN A 1 213 ? 8.394 3.212 -2.061 1.00 61.19 213 ASN A O 1
ATOM 1731 N N . GLY A 1 214 ? 8.531 4.772 -3.663 1.00 67.25 214 GLY A N 1
ATOM 1732 C CA . GLY A 1 214 ? 9.962 4.589 -3.915 1.00 67.25 214 GLY A CA 1
ATOM 1733 C C . GLY A 1 214 ? 10.333 3.298 -4.655 1.00 67.25 214 GLY A C 1
ATOM 1734 O O . GLY A 1 214 ? 11.508 2.938 -4.684 1.00 67.25 214 GLY A O 1
ATOM 1735 N N . TYR A 1 215 ? 9.371 2.613 -5.277 1.00 72.88 215 TYR A N 1
ATOM 1736 C CA . TYR A 1 215 ? 9.640 1.514 -6.201 1.00 72.88 215 TYR A CA 1
ATOM 1737 C C . TYR A 1 215 ? 9.925 2.085 -7.590 1.00 72.88 215 TYR A C 1
ATOM 1739 O O . TYR A 1 215 ? 9.050 2.624 -8.265 1.00 72.88 215 TYR A O 1
ATOM 1747 N N . TRP A 1 216 ? 11.161 1.971 -8.049 1.00 79.06 216 TRP A N 1
ATOM 1748 C CA . TRP A 1 216 ? 11.553 2.511 -9.346 1.00 79.06 216 TRP A CA 1
ATOM 1749 C C . TRP A 1 216 ? 11.429 1.450 -10.432 1.00 79.06 216 TRP A C 1
ATOM 1751 O O . TRP A 1 216 ? 11.774 0.289 -10.217 1.00 79.06 216 TRP A O 1
ATOM 1761 N N . ALA A 1 217 ? 10.989 1.852 -11.624 1.00 87.75 217 ALA A N 1
ATOM 1762 C CA . ALA A 1 217 ? 11.005 0.948 -12.765 1.00 87.75 217 ALA A CA 1
ATOM 1763 C C . ALA A 1 217 ? 12.452 0.636 -13.134 1.00 87.75 217 ALA A C 1
ATOM 1765 O O . ALA A 1 217 ? 13.233 1.538 -13.456 1.00 87.75 217 ALA A O 1
ATOM 1766 N N . THR A 1 218 ? 12.801 -0.644 -13.077 1.00 89.31 218 THR A N 1
ATOM 1767 C CA . THR A 1 218 ? 14.163 -1.111 -13.310 1.00 89.31 218 THR A CA 1
ATOM 1768 C C . THR A 1 218 ? 14.211 -2.137 -14.426 1.00 89.31 218 THR A C 1
ATOM 1770 O O . THR A 1 218 ? 13.319 -2.974 -14.591 1.00 89.31 218 THR A O 1
ATOM 1773 N N . VAL A 1 219 ? 15.264 -2.041 -15.231 1.00 92.38 219 VAL A N 1
ATOM 1774 C CA . VAL A 1 219 ? 15.502 -2.903 -16.384 1.00 92.38 219 VAL A CA 1
ATOM 1775 C C . VAL A 1 219 ? 16.918 -3.433 -16.312 1.00 92.38 219 VAL A C 1
ATOM 1777 O O . VAL A 1 219 ? 17.881 -2.673 -16.234 1.00 92.38 219 VAL A O 1
ATOM 1780 N N . PHE A 1 220 ? 17.039 -4.746 -16.403 1.00 91.69 220 PHE A N 1
ATOM 1781 C CA . PHE A 1 220 ? 18.296 -5.424 -16.631 1.00 91.69 220 PHE A CA 1
ATOM 1782 C C . PHE A 1 220 ? 18.510 -5.606 -18.130 1.00 91.69 220 PHE A C 1
ATOM 1784 O O . PHE A 1 220 ? 17.642 -6.099 -18.850 1.00 91.69 220 PHE A O 1
ATOM 1791 N N . VAL A 1 221 ? 19.667 -5.188 -18.621 1.00 92.75 221 VAL A N 1
ATOM 1792 C CA . VAL A 1 221 ? 20.027 -5.263 -20.032 1.00 92.75 221 VAL A CA 1
ATOM 1793 C C . VAL A 1 221 ? 21.175 -6.249 -20.181 1.00 92.75 221 VAL A C 1
ATOM 1795 O O . VAL A 1 221 ? 22.281 -6.004 -19.699 1.00 92.75 221 VAL A O 1
ATOM 1798 N N . SER A 1 222 ? 20.928 -7.364 -20.865 1.00 92.31 222 SER A N 1
ATOM 1799 C CA . SER A 1 222 ? 21.908 -8.444 -21.030 1.00 92.31 222 SER A CA 1
ATOM 1800 C C . SER A 1 222 ? 21.862 -9.049 -22.430 1.00 92.31 222 SER A C 1
ATOM 1802 O O . SER A 1 222 ? 20.884 -8.898 -23.157 1.00 92.31 222 SER A O 1
ATOM 1804 N N . LYS A 1 223 ? 22.945 -9.724 -22.821 1.00 92.56 223 LYS A N 1
ATOM 1805 C CA . LYS A 1 223 ? 22.992 -10.548 -24.039 1.00 92.56 223 LYS A CA 1
ATOM 1806 C C . LYS A 1 223 ? 22.309 -11.896 -23.844 1.00 92.56 223 LYS A C 1
ATOM 1808 O O . LYS A 1 223 ? 21.900 -12.506 -24.829 1.00 92.56 223 LYS A O 1
ATOM 1813 N N . ASP A 1 224 ? 22.250 -12.352 -22.597 1.00 92.06 224 ASP A N 1
ATOM 1814 C CA . ASP A 1 224 ? 21.706 -13.652 -22.243 1.00 92.06 224 ASP A CA 1
ATOM 1815 C C . ASP A 1 224 ? 20.173 -13.627 -22.266 1.00 92.06 224 ASP A C 1
ATOM 1817 O O . ASP A 1 224 ? 19.534 -12.566 -22.226 1.00 92.06 224 ASP A O 1
ATOM 1821 N N . ASP A 1 225 ? 19.590 -14.820 -22.365 1.00 92.44 225 ASP A N 1
ATOM 1822 C CA . ASP A 1 225 ? 18.149 -15.022 -22.454 1.00 92.44 225 ASP A CA 1
ATOM 1823 C C . ASP A 1 225 ? 17.558 -15.360 -21.098 1.00 92.44 225 ASP A C 1
ATOM 1825 O O . ASP A 1 225 ? 17.863 -16.412 -20.544 1.00 92.44 225 ASP A O 1
ATOM 1829 N N . TYR A 1 226 ? 16.666 -14.491 -20.623 1.00 92.69 226 TYR A N 1
ATOM 1830 C CA . TYR A 1 226 ? 15.936 -14.675 -19.374 1.00 92.69 226 TYR A CA 1
ATOM 1831 C C . TYR A 1 226 ? 14.435 -14.798 -19.623 1.00 92.69 226 TYR A C 1
ATOM 1833 O O . TYR A 1 226 ? 13.892 -14.239 -20.584 1.00 92.69 226 TYR A O 1
ATOM 1841 N N . LYS A 1 227 ? 13.748 -15.528 -18.744 1.00 92.50 227 LYS A N 1
ATOM 1842 C CA . LYS A 1 227 ? 12.286 -15.687 -18.768 1.00 92.50 227 LYS A CA 1
ATOM 1843 C C . LYS A 1 227 ? 11.626 -14.988 -17.586 1.00 92.50 227 LYS A C 1
ATOM 1845 O O . LYS A 1 227 ? 12.241 -14.794 -16.548 1.00 92.50 227 LYS A O 1
ATOM 1850 N N . GLU A 1 228 ? 10.345 -14.656 -17.739 1.00 91.31 228 GLU A N 1
ATOM 1851 C CA . GLU A 1 228 ? 9.501 -14.175 -16.637 1.00 91.31 228 GLU A CA 1
ATOM 1852 C C . GLU A 1 228 ? 9.603 -15.126 -15.426 1.00 91.31 228 GLU A C 1
ATOM 1854 O O . GLU A 1 228 ? 9.501 -16.346 -15.580 1.00 91.31 228 GLU A O 1
ATOM 1859 N N . GLY A 1 229 ? 9.833 -14.560 -14.239 1.00 87.56 229 GLY A N 1
ATOM 1860 C CA . GLY A 1 229 ? 10.037 -15.282 -12.980 1.00 87.56 229 GLY A CA 1
ATOM 1861 C C . GLY A 1 229 ? 11.464 -15.784 -12.733 1.00 87.56 229 GLY A C 1
ATOM 1862 O O . GLY A 1 229 ? 11.719 -16.381 -11.690 1.00 87.56 229 GLY A O 1
ATOM 1863 N N . GLU A 1 230 ? 12.403 -15.567 -13.654 1.00 92.44 230 GLU A N 1
ATOM 1864 C CA . GLU A 1 230 ? 13.802 -15.963 -13.476 1.00 92.44 230 GLU A CA 1
ATOM 1865 C C . GLU A 1 230 ? 14.578 -14.964 -12.608 1.00 92.44 230 GLU A C 1
ATOM 1867 O O . GLU A 1 230 ? 14.355 -13.756 -12.688 1.00 92.44 230 GLU A O 1
ATOM 1872 N N . ILE A 1 231 ? 15.504 -15.475 -11.790 1.00 88.75 231 ILE A N 1
ATOM 1873 C CA . ILE A 1 231 ? 16.337 -14.668 -10.892 1.00 88.75 231 ILE A CA 1
ATOM 1874 C C . ILE A 1 231 ? 17.578 -14.160 -11.630 1.00 88.75 231 ILE A C 1
ATOM 1876 O O . ILE A 1 231 ? 18.336 -14.949 -12.200 1.00 88.75 231 ILE A O 1
ATOM 1880 N N . ILE A 1 232 ? 17.858 -12.861 -11.530 1.00 87.06 232 ILE A N 1
ATOM 1881 C CA . ILE A 1 232 ? 19.134 -12.279 -11.949 1.00 87.06 232 ILE A CA 1
ATOM 1882 C C . ILE A 1 232 ? 20.167 -12.503 -10.840 1.00 87.06 232 ILE A C 1
ATOM 1884 O O . ILE A 1 232 ? 20.157 -11.853 -9.796 1.00 87.06 232 ILE A O 1
ATOM 1888 N N . SER A 1 233 ? 21.072 -13.457 -11.062 1.00 79.50 233 SER A N 1
ATOM 1889 C CA . SER A 1 233 ? 22.178 -13.745 -10.141 1.00 79.50 233 SER A CA 1
ATOM 1890 C C . SER A 1 233 ? 23.204 -12.605 -10.110 1.00 79.50 233 SER A C 1
ATOM 1892 O O . SER A 1 233 ? 23.407 -11.929 -11.118 1.00 79.50 233 SER A O 1
ATOM 1894 N N . SER A 1 234 ? 23.938 -12.460 -9.003 1.00 71.00 234 SER A N 1
ATOM 1895 C CA . SER A 1 234 ? 25.052 -11.508 -8.865 1.00 71.00 234 SER A CA 1
ATOM 1896 C C . SER A 1 234 ? 26.213 -11.754 -9.836 1.00 71.00 234 SER A C 1
ATOM 1898 O O . SER A 1 234 ? 27.026 -10.859 -10.056 1.00 71.00 234 SER A O 1
ATOM 1900 N N . THR A 1 235 ? 26.293 -12.946 -10.434 1.00 73.06 235 THR A N 1
ATOM 1901 C CA . THR A 1 235 ? 27.272 -13.291 -11.476 1.00 73.06 235 THR A CA 1
ATOM 1902 C C . THR A 1 235 ? 26.777 -13.012 -12.895 1.00 73.06 235 THR A C 1
ATOM 1904 O O . THR A 1 235 ? 27.546 -13.175 -13.844 1.00 73.06 235 THR A O 1
ATOM 1907 N N . SER A 1 236 ? 25.516 -12.597 -13.058 1.00 80.50 236 SER A N 1
ATOM 1908 C CA . SER A 1 236 ? 24.936 -12.271 -14.361 1.00 80.50 236 SER A CA 1
ATOM 1909 C C . SER A 1 236 ? 25.655 -11.076 -14.975 1.00 80.50 236 SER A C 1
ATOM 1911 O O . SER A 1 236 ? 25.850 -10.048 -14.326 1.00 80.50 236 SER A O 1
ATOM 1913 N N . LEU A 1 237 ? 26.034 -11.196 -16.246 1.00 79.44 237 LEU A N 1
ATOM 1914 C CA . LEU A 1 237 ? 26.680 -10.114 -16.977 1.00 79.44 237 LEU A CA 1
ATOM 1915 C C . LEU A 1 237 ? 25.612 -9.249 -17.648 1.00 79.44 237 LEU A C 1
ATOM 1917 O O . LEU A 1 237 ? 24.932 -9.680 -18.580 1.00 79.44 237 LEU A O 1
ATOM 1921 N N . GLY A 1 238 ? 25.478 -8.012 -17.187 1.00 85.19 238 GLY A N 1
ATOM 1922 C CA . GLY A 1 238 ? 24.554 -7.047 -17.762 1.00 85.19 238 GLY A CA 1
ATOM 1923 C C . GLY A 1 238 ? 24.623 -5.698 -17.066 1.00 85.19 238 GLY A C 1
ATOM 1924 O O . GLY A 1 238 ? 25.360 -5.513 -16.097 1.00 85.19 238 GLY A O 1
ATOM 1925 N N . ASP A 1 239 ? 23.852 -4.762 -17.599 1.00 87.12 239 ASP A N 1
ATOM 1926 C CA . ASP A 1 239 ? 23.742 -3.399 -17.103 1.00 87.12 239 ASP A CA 1
ATOM 1927 C C . ASP A 1 239 ? 22.358 -3.179 -16.491 1.00 87.12 239 ASP A C 1
ATOM 1929 O O . ASP A 1 239 ? 21.355 -3.644 -17.033 1.00 87.12 239 ASP A O 1
ATOM 1933 N N . TYR A 1 240 ? 22.297 -2.431 -15.395 1.00 86.62 240 TYR A N 1
ATOM 1934 C CA . TYR A 1 240 ? 21.041 -2.050 -14.761 1.00 86.62 240 TYR A CA 1
ATOM 1935 C C . TYR A 1 240 ? 20.664 -0.643 -15.206 1.00 86.62 240 TYR A C 1
ATOM 1937 O O . TYR A 1 240 ? 21.517 0.240 -15.297 1.00 86.62 240 TYR A O 1
ATOM 1945 N N . TYR A 1 241 ? 19.386 -0.427 -15.480 1.00 88.69 241 TYR A N 1
ATOM 1946 C CA . TYR A 1 241 ? 18.834 0.877 -15.810 1.00 88.69 241 TYR A CA 1
ATOM 1947 C C . TYR A 1 241 ? 17.636 1.166 -14.920 1.00 88.69 241 TYR A C 1
ATOM 1949 O O . TYR A 1 241 ? 16.819 0.283 -14.669 1.00 88.69 241 TYR A O 1
ATOM 1957 N N . VAL A 1 242 ? 17.529 2.412 -14.474 1.00 87.75 242 VAL A N 1
ATOM 1958 C CA . VAL A 1 242 ? 16.407 2.912 -13.676 1.00 87.75 242 VAL A CA 1
ATOM 1959 C C . VAL A 1 242 ? 15.723 4.022 -14.461 1.00 87.75 242 VAL A C 1
ATOM 1961 O O . VAL A 1 242 ? 16.404 4.894 -15.004 1.00 87.75 242 VAL A O 1
ATOM 1964 N N . TRP A 1 243 ? 14.395 3.992 -14.550 1.00 88.81 243 TRP A N 1
ATOM 1965 C CA . TRP A 1 243 ? 13.634 5.095 -15.131 1.00 88.81 243 TRP A CA 1
ATOM 1966 C C . TRP A 1 243 ? 13.430 6.189 -14.096 1.00 88.81 243 TRP A C 1
ATOM 1968 O O . TRP A 1 243 ? 12.827 5.943 -13.050 1.00 88.81 243 TRP A O 1
ATOM 1978 N N . ILE A 1 244 ? 13.873 7.396 -14.426 1.00 85.06 244 ILE A N 1
ATOM 1979 C CA . ILE A 1 244 ? 13.566 8.605 -13.672 1.00 85.06 244 ILE A CA 1
ATOM 1980 C C . ILE A 1 244 ? 12.473 9.367 -14.436 1.00 85.06 244 ILE A C 1
ATOM 1982 O O . ILE A 1 244 ? 12.736 9.824 -15.549 1.00 85.06 244 ILE A O 1
ATOM 1986 N N . PRO A 1 245 ? 11.249 9.499 -13.892 1.00 85.88 245 PRO A N 1
ATOM 1987 C CA . PRO A 1 245 ? 10.188 10.314 -14.492 1.00 85.88 245 PRO A CA 1
ATOM 1988 C C . PRO A 1 245 ? 10.628 11.772 -14.669 1.00 85.88 245 PRO A C 1
ATOM 1990 O O . PRO A 1 245 ? 11.459 12.242 -13.895 1.00 85.88 245 PRO A O 1
ATOM 1993 N N . ARG A 1 246 ? 10.041 12.530 -15.614 1.00 88.62 246 ARG A N 1
ATOM 1994 C CA . ARG A 1 246 ? 10.232 13.992 -15.619 1.00 88.62 246 ARG A CA 1
ATOM 1995 C C . ARG A 1 246 ? 9.686 14.550 -14.310 1.00 88.62 246 ARG A C 1
ATOM 1997 O O . ARG A 1 246 ? 8.575 14.209 -13.894 1.00 88.62 246 ARG A O 1
ATOM 2004 N N . TYR A 1 247 ? 10.471 15.389 -13.656 1.00 88.44 247 TYR A N 1
ATOM 2005 C CA . TYR A 1 247 ? 10.092 15.987 -12.387 1.00 88.44 247 TYR A CA 1
ATOM 2006 C C . TYR A 1 247 ? 10.509 17.444 -12.345 1.00 88.44 247 TYR A C 1
ATOM 2008 O O . TYR A 1 247 ? 11.381 17.888 -13.087 1.00 88.44 247 TYR A O 1
ATOM 2016 N N . ALA A 1 248 ? 9.883 18.186 -11.453 1.00 89.31 248 ALA A N 1
ATOM 2017 C CA . ALA A 1 248 ? 10.280 19.529 -11.119 1.00 89.31 248 ALA A CA 1
ATOM 2018 C C . ALA A 1 248 ? 10.636 19.596 -9.637 1.00 89.31 248 ALA A C 1
ATOM 2020 O O . ALA A 1 248 ? 10.069 18.853 -8.834 1.00 89.31 248 ALA A O 1
ATOM 2021 N N . TYR A 1 249 ? 11.570 20.468 -9.263 1.00 88.62 249 TYR A N 1
ATOM 2022 C CA . TYR A 1 249 ? 11.968 20.621 -7.866 1.00 88.62 249 TYR A CA 1
ATOM 2023 C C . TYR A 1 249 ? 12.079 22.083 -7.425 1.00 88.62 249 TYR A C 1
ATOM 2025 O O . TYR A 1 249 ? 12.470 22.957 -8.202 1.00 88.62 249 TYR A O 1
ATOM 2033 N N . TYR A 1 250 ? 11.774 22.328 -6.150 1.00 88.94 250 TYR A N 1
ATOM 2034 C CA . TYR A 1 250 ? 11.951 23.613 -5.476 1.00 88.94 250 TYR A CA 1
ATOM 2035 C C . TYR A 1 250 ? 12.170 23.407 -3.973 1.00 88.94 250 TYR A C 1
ATOM 2037 O O . TYR A 1 250 ? 11.346 22.802 -3.300 1.00 88.94 250 TYR A O 1
ATOM 2045 N N . ASN A 1 251 ? 13.279 23.908 -3.411 1.00 85.75 251 ASN A N 1
ATOM 2046 C CA . ASN A 1 251 ? 13.579 23.834 -1.968 1.00 85.75 251 ASN A CA 1
ATOM 2047 C C . ASN A 1 251 ? 13.393 22.438 -1.323 1.00 85.75 251 ASN A C 1
ATOM 2049 O O . ASN A 1 251 ? 13.027 22.334 -0.154 1.00 85.75 251 ASN A O 1
ATOM 2053 N N . SER A 1 252 ? 13.731 21.370 -2.054 1.00 78.44 252 SER A N 1
ATOM 2054 C CA . SER A 1 252 ? 13.547 19.949 -1.682 1.00 78.44 252 SER A CA 1
ATOM 2055 C C . SER A 1 252 ? 12.136 19.377 -1.861 1.00 78.44 252 SER A C 1
ATOM 2057 O O . SER A 1 252 ? 11.966 18.182 -1.633 1.00 78.44 252 SER A O 1
ATOM 2059 N N . ASP A 1 253 ? 11.151 20.173 -2.285 1.00 80.44 253 ASP A N 1
ATOM 2060 C CA . ASP A 1 253 ? 9.887 19.652 -2.814 1.00 80.44 253 ASP A CA 1
ATOM 2061 C C . ASP A 1 253 ? 10.106 19.167 -4.251 1.00 80.44 253 ASP A C 1
ATOM 2063 O O . ASP A 1 253 ? 10.811 19.819 -5.025 1.00 80.44 253 ASP A O 1
ATOM 2067 N N . ILE A 1 254 ? 9.537 18.013 -4.589 1.00 82.69 254 ILE A N 1
ATOM 2068 C CA . ILE A 1 254 ? 9.654 17.357 -5.892 1.00 82.69 254 ILE A CA 1
ATOM 2069 C C . ILE A 1 254 ? 8.246 17.021 -6.376 1.00 82.69 254 ILE A C 1
ATOM 2071 O O . ILE A 1 254 ? 7.472 16.391 -5.658 1.00 82.69 254 ILE A O 1
ATOM 2075 N N . LYS A 1 255 ? 7.931 17.412 -7.612 1.00 84.88 25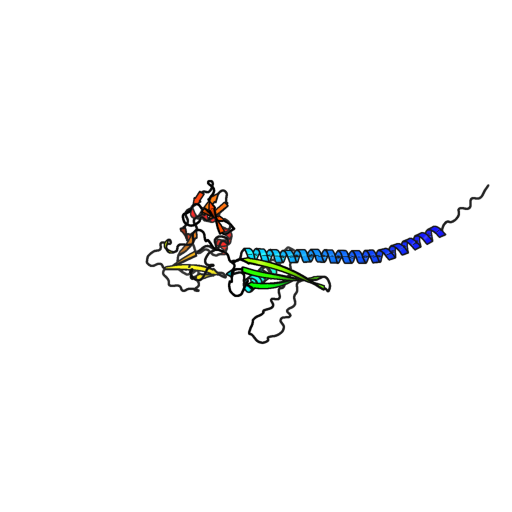5 LYS A N 1
ATOM 2076 C CA . LYS A 1 255 ? 6.663 17.112 -8.285 1.00 84.88 255 LYS A CA 1
ATOM 2077 C C . LYS A 1 255 ? 6.941 16.350 -9.569 1.00 84.88 255 LYS A C 1
ATOM 2079 O O . LYS A 1 255 ? 7.661 16.846 -10.433 1.00 84.88 255 LYS A O 1
ATOM 2084 N N . PHE A 1 256 ? 6.384 15.153 -9.710 1.00 85.69 256 PHE A N 1
ATOM 2085 C CA . PHE A 1 256 ? 6.464 14.415 -10.969 1.00 85.69 256 PHE A CA 1
ATOM 2086 C C . PHE A 1 256 ? 5.484 15.009 -11.978 1.00 85.69 256 PHE A C 1
ATOM 2088 O O . PHE A 1 256 ? 4.303 15.176 -11.678 1.00 85.69 256 PHE A O 1
ATOM 2095 N N . LEU A 1 257 ? 5.986 15.347 -13.162 1.00 87.25 257 LEU A N 1
ATOM 2096 C CA . LEU A 1 257 ? 5.196 16.005 -14.198 1.00 87.25 257 LEU A CA 1
ATOM 2097 C C . LEU A 1 257 ? 4.417 14.986 -15.027 1.00 87.25 257 LEU A C 1
ATOM 2099 O O . LEU A 1 257 ? 4.813 13.831 -15.135 1.00 87.25 257 LEU A O 1
ATOM 2103 N N . TYR A 1 258 ? 3.317 15.398 -15.638 1.00 85.81 258 TYR A N 1
ATOM 2104 C CA . TYR A 1 258 ? 2.494 14.539 -16.473 1.00 85.81 258 TYR A CA 1
ATOM 2105 C C . TYR A 1 258 ? 2.890 14.667 -17.945 1.00 85.81 258 TYR A C 1
ATOM 2107 O O . TYR A 1 258 ? 2.841 15.757 -18.514 1.00 85.81 258 TYR A O 1
ATOM 2115 N N . GLU A 1 259 ? 3.273 13.550 -18.564 1.00 84.19 259 GLU A N 1
ATOM 2116 C CA . GLU A 1 259 ? 3.688 13.465 -19.974 1.00 84.19 259 GLU A CA 1
ATOM 2117 C C . GLU A 1 259 ? 4.622 14.602 -20.372 1.00 84.19 259 GLU A C 1
ATOM 2119 O O . GLU A 1 259 ? 5.588 14.799 -19.671 1.00 84.19 259 GLU A O 1
ATOM 2124 N N . GLU A 1 260 ? 4.374 15.377 -21.431 1.00 85.19 260 GLU A N 1
ATOM 2125 C CA . GLU A 1 260 ? 5.176 16.547 -21.844 1.00 85.19 260 GLU A CA 1
ATOM 2126 C C . GLU A 1 260 ? 4.662 17.883 -21.265 1.00 85.19 260 GLU A C 1
ATOM 2128 O O . GLU A 1 260 ? 5.120 18.954 -21.653 1.00 85.19 260 GLU A O 1
ATOM 2133 N N . THR A 1 261 ? 3.718 17.838 -20.321 1.00 89.25 261 THR A N 1
ATOM 2134 C CA . THR A 1 261 ? 3.073 19.034 -19.757 1.00 89.25 261 THR A CA 1
ATOM 2135 C C . THR A 1 261 ? 3.837 19.643 -18.575 1.00 89.25 261 THR A C 1
ATOM 2137 O O . THR A 1 261 ? 4.585 18.974 -17.862 1.00 89.25 261 THR A O 1
ATOM 2140 N N . GLU A 1 262 ? 3.588 20.920 -18.298 1.00 91.69 262 GLU A N 1
ATOM 2141 C CA . GLU A 1 262 ? 4.015 21.582 -17.056 1.00 91.69 262 GLU A CA 1
ATOM 2142 C C . GLU A 1 262 ? 2.974 21.392 -15.937 1.00 91.69 262 GLU A C 1
ATOM 2144 O O . GLU A 1 262 ? 2.751 22.281 -15.123 1.00 91.69 262 GLU A O 1
ATOM 2149 N N . GLN A 1 263 ? 2.300 20.239 -15.913 1.00 89.31 263 GLN A N 1
ATOM 2150 C CA . GLN A 1 263 ? 1.311 19.883 -14.897 1.00 89.31 263 GLN A CA 1
ATOM 2151 C C . GLN A 1 263 ? 1.787 18.668 -14.105 1.00 89.31 263 GLN A C 1
ATOM 2153 O O . GLN A 1 263 ? 2.505 17.824 -14.640 1.00 89.31 263 GLN A O 1
ATOM 2158 N N . TYR A 1 264 ? 1.392 18.557 -12.841 1.00 85.25 264 TYR A N 1
ATOM 2159 C CA . TYR A 1 264 ? 1.639 17.386 -11.999 1.00 85.25 264 TYR A CA 1
ATOM 2160 C C . TYR A 1 264 ? 0.319 16.773 -11.531 1.00 85.25 264 TYR A C 1
ATOM 2162 O O . TYR A 1 264 ? -0.723 17.424 -11.545 1.00 85.25 264 TYR A O 1
ATOM 2170 N N . VAL A 1 265 ? 0.361 15.503 -11.131 1.00 79.56 265 VAL A N 1
ATOM 2171 C CA . VAL A 1 265 ? -0.796 14.819 -10.541 1.00 79.56 265 VAL A CA 1
ATOM 2172 C C . VAL A 1 265 ? -0.804 15.098 -9.038 1.00 79.56 265 VAL A C 1
ATOM 2174 O O . VAL A 1 265 ? 0.182 14.819 -8.355 1.00 79.56 265 VAL A O 1
ATOM 2177 N N . ASN A 1 266 ? -1.882 15.693 -8.530 1.00 74.31 266 ASN A N 1
ATOM 2178 C CA . ASN A 1 266 ? -2.057 15.971 -7.106 1.00 74.31 266 ASN A CA 1
ATOM 2179 C C . ASN A 1 266 ? -2.481 14.707 -6.324 1.00 74.31 266 ASN A C 1
ATOM 2181 O O . ASN A 1 266 ? -2.742 13.657 -6.909 1.00 74.31 266 ASN A O 1
ATOM 2185 N N . GLU A 1 267 ? -2.590 14.809 -4.996 1.00 68.44 267 GLU A N 1
ATOM 2186 C CA . GLU A 1 267 ? -2.953 13.683 -4.109 1.00 68.44 267 GLU A CA 1
ATOM 2187 C C . GLU A 1 267 ? -4.332 13.061 -4.417 1.00 68.44 267 GLU A C 1
ATOM 2189 O O . GLU A 1 267 ? -4.614 11.929 -4.029 1.00 68.44 267 GLU A O 1
ATOM 2194 N N . GLU A 1 268 ? -5.201 13.786 -5.123 1.00 62.06 268 GLU A N 1
ATOM 2195 C CA . GLU A 1 268 ? -6.533 13.328 -5.527 1.00 62.06 268 GLU A CA 1
ATOM 2196 C C . GLU A 1 268 ? -6.538 12.670 -6.919 1.00 62.06 268 GLU A C 1
ATOM 2198 O O . GLU A 1 268 ? -7.584 12.212 -7.384 1.00 62.06 268 GLU A O 1
ATOM 2203 N N . GLY A 1 269 ? -5.387 12.621 -7.596 1.00 69.06 269 GLY A N 1
ATOM 2204 C CA . GLY A 1 269 ? -5.265 12.113 -8.960 1.00 69.06 269 GLY A CA 1
ATOM 2205 C C . GLY A 1 269 ? -5.671 13.122 -10.040 1.00 69.06 269 GLY A C 1
ATOM 2206 O O . GLY A 1 269 ? -5.904 12.722 -11.178 1.00 69.06 269 GLY A O 1
ATOM 2207 N N . ASN A 1 270 ? -5.789 14.412 -9.713 1.00 75.50 270 ASN A N 1
ATOM 2208 C CA . ASN A 1 270 ? -6.127 15.476 -10.661 1.00 75.50 270 ASN A CA 1
ATOM 2209 C C . ASN A 1 270 ? -4.864 16.172 -11.188 1.00 75.50 270 ASN A C 1
ATOM 2211 O O . ASN A 1 270 ? -3.856 16.240 -10.491 1.00 75.50 270 ASN A O 1
ATOM 2215 N N . LEU A 1 271 ? -4.925 16.721 -12.405 1.00 84.88 271 LEU A N 1
ATOM 2216 C CA . LEU A 1 271 ? -3.835 17.527 -12.963 1.00 84.88 271 LEU A CA 1
ATOM 2217 C C . LEU A 1 271 ? -3.881 18.959 -12.414 1.00 84.88 271 LEU A C 1
ATOM 2219 O O . LEU A 1 271 ? -4.922 19.615 -12.484 1.00 84.88 271 LEU A O 1
ATOM 2223 N N . GLU A 1 272 ? -2.743 19.442 -11.920 1.00 88.81 272 GLU A N 1
ATOM 2224 C CA . GLU A 1 272 ? -2.528 20.812 -11.445 1.00 88.81 272 GLU A CA 1
ATOM 2225 C C . GLU A 1 272 ? -1.328 21.458 -12.140 1.00 88.81 272 GLU A C 1
ATOM 2227 O O . GLU A 1 272 ? -0.350 20.784 -12.459 1.00 88.81 272 GLU A O 1
ATOM 2232 N N . ASP A 1 273 ? -1.396 22.772 -12.356 1.00 94.12 273 ASP A N 1
ATOM 2233 C CA . ASP A 1 273 ? -0.314 23.537 -12.978 1.00 94.12 273 ASP A CA 1
ATOM 2234 C C . ASP A 1 273 ? 0.892 23.668 -12.039 1.00 94.12 273 ASP A C 1
ATOM 2236 O O . ASP A 1 273 ? 0.755 23.898 -10.833 1.00 94.12 273 ASP A O 1
ATOM 2240 N N . LEU A 1 274 ? 2.093 23.549 -12.604 1.00 93.62 274 LEU A N 1
ATOM 2241 C CA . LEU A 1 274 ? 3.338 23.711 -11.868 1.00 93.62 274 LEU A CA 1
ATOM 2242 C C . LEU A 1 274 ? 3.565 25.191 -11.485 1.00 93.62 274 LEU A C 1
ATOM 2244 O O . LEU A 1 274 ? 3.478 26.062 -12.352 1.00 93.62 274 LEU A O 1
ATOM 2248 N N . PRO A 1 275 ? 3.908 25.503 -10.220 1.00 93.06 275 PRO A N 1
ATOM 2249 C CA . PRO A 1 275 ? 4.282 26.863 -9.830 1.00 93.06 275 PRO A CA 1
ATOM 2250 C C . PRO A 1 275 ? 5.569 27.341 -10.523 1.00 93.06 275 PRO A C 1
ATOM 2252 O O . PRO A 1 275 ? 6.491 26.555 -10.748 1.00 93.06 275 PRO A O 1
ATOM 2255 N N . GLU A 1 276 ? 5.664 28.644 -10.810 1.00 91.44 276 GLU A N 1
ATOM 2256 C CA . GLU A 1 276 ? 6.776 29.241 -11.575 1.00 91.44 276 GLU A CA 1
ATOM 2257 C C . GLU A 1 276 ? 8.156 29.068 -10.910 1.00 91.44 276 GLU A C 1
ATOM 2259 O O . GLU A 1 276 ? 9.187 29.165 -11.574 1.00 91.44 276 GLU A O 1
ATOM 2264 N N . GLU A 1 277 ? 8.209 28.826 -9.598 1.00 93.75 277 GLU A N 1
ATOM 2265 C CA . GLU A 1 277 ? 9.460 28.693 -8.847 1.00 93.75 277 GLU A CA 1
ATOM 2266 C C . GLU A 1 277 ? 10.172 27.349 -9.063 1.00 93.75 277 GLU A C 1
ATOM 2268 O O . GLU A 1 277 ? 11.325 27.180 -8.649 1.00 93.75 277 GLU A O 1
ATOM 2273 N N . TYR A 1 278 ? 9.501 26.384 -9.689 1.00 91.88 278 TYR A N 1
ATOM 2274 C CA . TYR A 1 278 ? 10.029 25.044 -9.887 1.00 91.88 278 TYR A CA 1
ATOM 2275 C C . TYR A 1 278 ? 10.983 24.958 -11.077 1.00 91.88 278 TYR A C 1
ATOM 2277 O O . TYR A 1 278 ? 10.726 25.462 -12.165 1.00 91.88 278 TYR A O 1
ATOM 2285 N N . THR A 1 279 ? 12.091 24.239 -10.884 1.00 90.38 279 THR A N 1
ATOM 2286 C CA . THR A 1 279 ? 13.011 23.893 -11.975 1.00 90.38 279 THR A CA 1
ATOM 2287 C C . THR A 1 279 ? 12.686 22.506 -12.505 1.00 90.38 279 THR A C 1
ATOM 2289 O O . THR A 1 279 ? 12.686 21.543 -11.739 1.00 90.38 279 THR A O 1
ATOM 2292 N N . ILE A 1 280 ? 12.440 22.404 -13.810 1.00 90.62 280 ILE A N 1
ATOM 2293 C CA . ILE A 1 280 ? 12.122 21.147 -14.495 1.00 90.62 280 ILE A CA 1
ATOM 2294 C C . ILE A 1 280 ? 13.409 20.396 -14.846 1.00 90.62 280 ILE A C 1
ATOM 2296 O O . ILE A 1 280 ? 14.362 20.976 -15.367 1.00 90.62 280 ILE A O 1
ATOM 2300 N N . ILE A 1 281 ? 13.415 19.094 -14.579 1.00 88.56 281 ILE A N 1
ATOM 2301 C CA . ILE A 1 281 ? 14.459 18.150 -14.963 1.00 88.56 281 ILE A CA 1
ATOM 2302 C C . ILE A 1 281 ? 13.838 17.086 -15.854 1.00 88.56 281 ILE A C 1
ATOM 2304 O O . ILE A 1 281 ? 12.907 16.396 -15.435 1.00 88.56 281 ILE A O 1
ATOM 2308 N N . GLU A 1 282 ? 14.386 16.948 -17.061 1.00 86.94 282 GLU A N 1
ATOM 2309 C CA . GLU A 1 282 ? 13.973 15.933 -18.027 1.00 86.94 282 GLU A CA 1
ATOM 2310 C C . GLU A 1 282 ? 14.130 14.513 -17.474 1.00 86.94 282 GLU A C 1
ATOM 2312 O O . GLU A 1 282 ? 15.127 14.178 -16.832 1.00 86.94 282 GLU A O 1
ATOM 2317 N N . GLY A 1 283 ? 13.117 13.684 -17.730 1.00 85.50 283 GLY A N 1
ATOM 2318 C CA . GLY A 1 283 ? 13.117 12.278 -17.346 1.00 85.50 283 GLY A CA 1
ATOM 2319 C C . GLY A 1 283 ? 13.915 11.410 -18.317 1.00 85.50 283 GLY A C 1
ATOM 2320 O O . GLY A 1 283 ? 14.230 11.813 -19.438 1.00 85.50 283 GLY A O 1
ATOM 2321 N N . GLY A 1 284 ? 14.221 10.182 -17.911 1.00 87.94 284 GLY A N 1
ATOM 2322 C CA . GLY A 1 284 ? 14.891 9.223 -18.777 1.00 87.94 284 GLY A CA 1
ATOM 2323 C C . GLY A 1 284 ? 15.428 7.992 -18.064 1.00 87.94 284 GLY A C 1
ATOM 2324 O O . GLY A 1 284 ? 15.369 7.855 -16.842 1.00 87.94 284 GLY A O 1
ATOM 2325 N N . TRP A 1 285 ? 15.986 7.084 -18.864 1.00 88.69 285 TRP A N 1
ATOM 2326 C CA . TRP A 1 285 ? 16.694 5.916 -18.358 1.00 88.69 285 TRP A CA 1
ATOM 2327 C C . TRP A 1 285 ? 18.113 6.272 -17.955 1.00 88.69 285 TRP A C 1
ATOM 2329 O O . TRP A 1 285 ? 18.888 6.810 -18.746 1.00 88.69 285 TRP A O 1
ATOM 2339 N N . ILE A 1 286 ? 18.470 5.879 -16.743 1.00 85.12 286 ILE A N 1
ATOM 2340 C CA . ILE A 1 286 ? 19.788 6.113 -16.182 1.00 85.12 286 ILE A CA 1
ATOM 2341 C C . ILE A 1 286 ? 20.461 4.774 -15.940 1.00 85.12 286 ILE A C 1
ATOM 2343 O O . ILE A 1 286 ? 19.928 3.917 -15.235 1.00 85.12 286 ILE A O 1
ATOM 2347 N N . LYS A 1 287 ? 21.647 4.604 -16.528 1.00 83.25 287 LYS A N 1
ATOM 2348 C CA . LYS A 1 287 ? 22.491 3.438 -16.278 1.00 83.25 287 LYS A CA 1
ATOM 2349 C C . LYS A 1 287 ? 23.011 3.485 -14.844 1.00 83.25 287 LYS A C 1
ATOM 2351 O O . LYS A 1 287 ? 23.603 4.479 -14.432 1.00 83.25 287 LYS A O 1
ATOM 2356 N N . THR A 1 288 ? 22.841 2.391 -14.121 1.00 72.00 288 THR A N 1
ATOM 2357 C CA . THR A 1 288 ? 23.312 2.216 -12.752 1.00 72.00 288 THR A CA 1
ATOM 2358 C C . THR A 1 288 ? 24.092 0.908 -12.591 1.00 72.00 288 THR A C 1
ATOM 2360 O O . THR A 1 288 ? 24.134 0.066 -13.493 1.00 72.00 288 THR A O 1
ATOM 2363 N N . PHE A 1 289 ? 24.765 0.756 -11.453 1.00 62.47 289 PHE A N 1
ATOM 2364 C CA . PHE A 1 289 ? 25.466 -0.473 -11.080 1.00 62.47 289 PHE A CA 1
ATOM 2365 C C . PHE A 1 289 ? 24.512 -1.434 -10.354 1.00 62.47 289 PHE A C 1
ATOM 2367 O O . PHE A 1 289 ? 23.357 -1.100 -10.124 1.00 62.47 289 PHE A O 1
ATOM 2374 N N . ASN A 1 290 ? 24.958 -2.655 -10.056 1.00 56.53 290 ASN A N 1
ATOM 2375 C CA . ASN A 1 290 ? 24.156 -3.676 -9.376 1.00 56.53 290 ASN A CA 1
ATOM 2376 C C . ASN A 1 290 ? 23.845 -3.216 -7.937 1.00 56.53 290 ASN A C 1
ATOM 2378 O O . ASN A 1 290 ? 24.642 -3.468 -7.038 1.00 56.53 290 ASN A O 1
ATOM 2382 N N . ILE A 1 291 ? 22.764 -2.455 -7.751 1.00 53.12 291 ILE A N 1
ATOM 2383 C CA . ILE A 1 291 ? 22.377 -1.896 -6.454 1.00 53.12 291 ILE A CA 1
ATOM 2384 C C . ILE A 1 291 ? 21.499 -2.920 -5.721 1.00 53.12 291 ILE A C 1
ATOM 2386 O O . ILE A 1 291 ? 20.550 -3.461 -6.297 1.00 53.12 291 ILE A O 1
ATOM 2390 N N . THR A 1 292 ? 21.807 -3.198 -4.455 1.00 49.47 292 THR A N 1
ATOM 2391 C CA . THR A 1 292 ? 20.911 -3.958 -3.570 1.00 49.47 292 THR A CA 1
ATOM 2392 C C . THR A 1 292 ? 19.774 -3.056 -3.078 1.00 49.47 292 THR A C 1
ATOM 2394 O O . THR A 1 292 ? 19.949 -1.849 -2.941 1.00 49.47 292 THR A O 1
ATOM 2397 N N . GLU A 1 293 ? 18.589 -3.604 -2.790 1.00 44.72 293 GLU A N 1
ATOM 2398 C CA . GLU A 1 293 ? 17.456 -2.790 -2.312 1.00 44.72 293 GLU A CA 1
ATOM 2399 C C . GLU A 1 293 ? 17.784 -2.027 -1.015 1.00 44.72 293 GLU A C 1
ATOM 2401 O O . GLU A 1 293 ? 17.278 -0.936 -0.816 1.00 44.72 293 GLU A O 1
ATOM 2406 N N . GLU A 1 294 ? 18.705 -2.525 -0.186 1.00 41.94 294 GLU A N 1
ATOM 2407 C CA . GLU A 1 294 ? 19.190 -1.853 1.030 1.00 41.94 294 GLU A CA 1
ATOM 2408 C C . GLU A 1 294 ? 19.969 -0.558 0.714 1.00 41.94 294 GLU A C 1
ATOM 2410 O O . GLU A 1 294 ? 19.767 0.470 1.359 1.00 41.94 294 GLU A O 1
ATOM 2415 N N . GLU A 1 295 ? 20.779 -0.556 -0.350 1.00 46.19 295 GLU A N 1
ATOM 2416 C CA . GLU A 1 295 ? 21.473 0.636 -0.854 1.00 46.19 295 GLU A CA 1
ATOM 2417 C C . GLU A 1 295 ? 20.514 1.591 -1.592 1.00 46.19 295 GLU A C 1
ATOM 2419 O O . GLU A 1 295 ? 20.644 2.810 -1.475 1.00 46.19 295 GLU A O 1
ATOM 2424 N N . LEU A 1 296 ? 19.504 1.062 -2.298 1.00 47.00 296 LEU A N 1
ATOM 2425 C CA . LEU A 1 296 ? 18.425 1.862 -2.896 1.00 47.00 296 LEU A CA 1
ATOM 2426 C C . LEU A 1 296 ? 17.534 2.507 -1.819 1.00 47.00 296 LEU A C 1
ATOM 2428 O O . LEU A 1 296 ? 17.208 3.683 -1.907 1.00 47.00 296 LEU A O 1
ATOM 2432 N N . TYR A 1 297 ? 17.169 1.786 -0.766 1.00 39.78 297 TYR A N 1
ATOM 2433 C CA . TYR A 1 297 ? 16.231 2.247 0.256 1.00 39.78 297 TYR A CA 1
ATOM 2434 C C . TYR A 1 297 ? 16.854 3.296 1.196 1.00 39.78 297 TYR A C 1
ATOM 2436 O O . TYR A 1 297 ? 16.214 4.311 1.489 1.00 39.78 297 TYR A O 1
ATOM 2444 N N . ASP A 1 298 ? 18.119 3.120 1.608 1.00 38.72 298 ASP A N 1
ATOM 2445 C CA . ASP A 1 298 ? 18.812 4.056 2.510 1.00 38.72 298 ASP A CA 1
ATOM 2446 C C . ASP A 1 298 ? 19.453 5.265 1.797 1.00 38.72 298 ASP A C 1
ATOM 2448 O O . ASP A 1 298 ? 19.486 6.365 2.365 1.00 38.72 298 ASP A O 1
ATOM 2452 N N . GLU A 1 299 ? 19.939 5.134 0.553 1.00 37.69 299 GLU A N 1
ATOM 2453 C CA . GLU A 1 299 ? 20.486 6.284 -0.189 1.00 37.69 299 GLU A CA 1
ATOM 2454 C C . GLU A 1 299 ? 19.392 7.130 -0.876 1.00 37.69 299 GLU A C 1
ATOM 2456 O O . GLU A 1 299 ? 19.546 8.356 -0.957 1.00 37.69 299 GLU A O 1
ATOM 2461 N N . TYR A 1 300 ? 18.269 6.532 -1.311 1.00 46.78 300 TYR A N 1
ATOM 2462 C CA . TYR A 1 300 ? 17.246 7.206 -2.138 1.00 46.78 300 TYR A CA 1
ATOM 2463 C C . TYR A 1 300 ? 16.088 7.811 -1.341 1.00 46.78 300 TYR A C 1
ATOM 2465 O O . TYR A 1 300 ? 15.311 8.586 -1.901 1.00 46.78 300 TYR A O 1
ATOM 2473 N N . LYS A 1 301 ? 16.030 7.605 -0.016 1.00 40.91 301 LYS A N 1
ATOM 2474 C CA . LYS A 1 301 ? 15.177 8.415 0.880 1.00 40.91 301 LYS A CA 1
ATOM 2475 C C . LYS A 1 301 ? 15.478 9.919 0.785 1.00 40.91 301 LYS A C 1
ATOM 2477 O O . LYS A 1 301 ? 14.702 10.756 1.236 1.00 40.91 301 LYS A O 1
ATOM 2482 N N . THR A 1 302 ? 16.594 10.264 0.150 1.00 45.19 302 THR A N 1
ATOM 2483 C CA . THR A 1 302 ? 16.869 11.593 -0.382 1.00 45.19 302 THR A CA 1
ATOM 2484 C C . THR A 1 302 ? 17.201 11.479 -1.866 1.00 45.19 302 THR A C 1
ATOM 2486 O O . THR A 1 302 ? 18.362 11.266 -2.211 1.00 45.19 302 THR A O 1
ATOM 2489 N N . LEU A 1 303 ? 16.215 11.702 -2.747 1.00 50.34 303 LEU A N 1
ATOM 2490 C CA . LEU A 1 303 ? 16.418 11.877 -4.197 1.00 50.34 303 LEU A CA 1
ATOM 2491 C C . LEU A 1 303 ? 17.596 12.837 -4.496 1.00 50.34 303 LEU A C 1
ATOM 2493 O O . LEU A 1 303 ? 18.336 12.647 -5.456 1.00 50.34 303 LEU A O 1
ATOM 2497 N N . ASN A 1 304 ? 17.855 13.792 -3.596 1.00 42.84 304 ASN A N 1
ATOM 2498 C CA . ASN A 1 304 ? 19.015 14.688 -3.604 1.00 42.84 304 ASN A CA 1
ATOM 2499 C C . ASN A 1 304 ? 20.380 13.976 -3.705 1.00 42.84 304 ASN A C 1
ATOM 2501 O O . ASN A 1 304 ? 21.234 14.446 -4.447 1.00 42.84 304 ASN A O 1
ATOM 2505 N N . LYS A 1 305 ? 20.610 12.844 -3.024 1.00 43.09 305 LYS A N 1
ATOM 2506 C CA . LYS A 1 305 ? 21.898 12.117 -3.097 1.00 43.09 305 LYS A CA 1
ATOM 2507 C C . LYS A 1 305 ? 22.085 11.384 -4.423 1.00 43.09 305 LYS A C 1
ATOM 2509 O O . LYS A 1 305 ? 23.202 11.280 -4.925 1.00 43.09 305 LYS A O 1
ATOM 2514 N N . VAL A 1 306 ? 20.983 10.903 -4.989 1.00 46.12 306 VAL A N 1
ATOM 2515 C CA . VAL A 1 306 ? 20.935 10.248 -6.300 1.00 46.12 306 VAL A CA 1
ATOM 2516 C C . VAL A 1 306 ? 21.263 11.281 -7.371 1.00 46.12 306 VAL A C 1
ATOM 2518 O O . VAL A 1 306 ? 22.204 11.099 -8.132 1.00 46.12 306 VAL A O 1
ATOM 2521 N N . ILE A 1 307 ? 20.583 12.429 -7.343 1.00 47.22 307 ILE A N 1
ATOM 2522 C CA . ILE A 1 307 ? 20.835 13.566 -8.236 1.00 47.22 307 ILE A CA 1
ATOM 2523 C C . ILE A 1 307 ? 22.273 14.104 -8.073 1.00 47.22 307 ILE A C 1
ATOM 2525 O O . ILE A 1 307 ? 22.926 14.420 -9.066 1.00 47.22 307 ILE A O 1
ATOM 2529 N N . GLU A 1 308 ? 22.816 14.173 -6.851 1.00 43.06 308 GLU A N 1
ATOM 2530 C CA . GLU A 1 308 ? 24.213 14.580 -6.602 1.00 43.06 308 GLU A CA 1
ATOM 2531 C C . GLU A 1 308 ? 25.252 13.599 -7.166 1.00 43.06 308 GLU A C 1
ATOM 2533 O O . GLU A 1 308 ? 26.338 14.026 -7.564 1.00 43.06 308 GLU A O 1
ATOM 2538 N N . ARG A 1 309 ? 24.952 12.293 -7.196 1.00 40.53 309 ARG A N 1
ATOM 2539 C CA . ARG A 1 309 ? 25.819 11.277 -7.814 1.00 40.53 309 ARG A CA 1
ATOM 2540 C C . ARG A 1 309 ? 25.702 11.264 -9.335 1.00 40.53 309 ARG A C 1
ATOM 2542 O O . ARG A 1 309 ? 26.707 11.047 -9.993 1.00 40.53 309 ARG A O 1
ATOM 2549 N N . LEU A 1 310 ? 24.514 11.520 -9.882 1.00 41.22 310 LEU A N 1
ATOM 2550 C CA . LEU A 1 310 ? 24.271 11.559 -11.329 1.00 41.22 310 LEU A CA 1
ATOM 2551 C C . LEU A 1 310 ? 24.887 12.781 -12.021 1.00 41.22 310 LEU A C 1
ATOM 2553 O O . LEU A 1 310 ? 25.145 12.742 -13.219 1.00 41.22 310 LEU A O 1
ATOM 2557 N N . ASN A 1 311 ? 25.156 13.843 -11.260 1.00 35.88 311 ASN A N 1
ATOM 2558 C CA . ASN A 1 311 ? 25.819 15.058 -11.734 1.00 35.88 311 ASN A CA 1
ATOM 2559 C C . ASN A 1 311 ? 27.352 15.069 -11.515 1.00 35.88 311 ASN A C 1
ATOM 2561 O O . ASN A 1 311 ? 27.976 16.119 -11.690 1.00 35.88 311 ASN A O 1
ATOM 2565 N N . LYS A 1 312 ? 27.967 13.946 -11.116 1.00 31.12 312 LYS A N 1
ATOM 2566 C CA . LYS A 1 312 ? 29.427 13.783 -10.964 1.00 31.12 312 LYS A CA 1
ATOM 2567 C C . LYS A 1 312 ? 29.982 12.768 -11.953 1.00 31.12 312 LYS A C 1
ATOM 2569 O O . LYS A 1 312 ? 31.111 13.019 -12.431 1.00 31.12 312 LYS A O 1
#

pLDDT: mean 73.16, std 19.46, range [25.7, 94.56]

Radius of gyration: 32.45 Å; chains: 1; bounding box: 50×61×132 Å

Foldseek 3Di:
DDDDDPPDPPPVVVVVVVVVVVVVVVVVVVVVVVVVVVVLVVVVVVVVVVVVVVVVVLVVVVVLDALVCPDPVNSVVVCCCVQVPPPVVPDDDPHNAFDEDEDDPPPDDDDDDDPPPDRPHFKYKYWDWDADDPPDRFKIKIKIKMWGDRPPDIDIDIDIDMDGHDPDLDAAPDDPVQPDDPPLKDKFWWFDDPFWIFGADVVPDPVSADVVSLNWTKIWIANDDDDGGDTDDPPGDTWMKTKDAKWWDDPQDIFHHHDPDQWGQDPNRDTDHHDPRIDIDHIDIDIDDPDTVVNSVVQCVRVVSVVVVVVD